Protein AF-A0A024T872-F1 (afdb_monomer_lite)

InterPro domains:
  IPR029063 S-adenosyl-L-methionine-dependent methyltransferase superfamily [G3DSA:3.40.50.150] (202-304)
  IPR029063 S-adenosyl-L-methionine-dependent methyltransferase superfamily [SSF53335] (202-293)

Secondary structure (DSSP, 8-state):
-HHHHHHHHHHHHHHHHHHHHHHHHHHHHHHHHHHHHHHHHHHHHHHHHHHHHHHHHHT-SS--HHHHHHHHHHHHHHHHHHHHHHHHHHHHHHHHHHHHHHHHHHHHHHHHTT-HHHHHHHHHHHHS-HHHHHHHHHHHHHT-GGGGG--SHHHHHHHHHHHHHHHHHHHHHHHHHHTT--HHHHHHHHHTTTTSS-----TTS-------HHHHHHHHHHH-PPTTPEEEEET-TTSHHHHHHHHH-TTSEEEEEES-HHHHHHHHHHHHT--SS-GGGEEEEES-TTT--GGG-PPPS----

Structure (mmCIF, N/CA/C/O backbone):
data_AF-A0A024T872-F1
#
_entry.id   AF-A0A024T872-F1
#
loop_
_atom_site.group_PDB
_atom_site.id
_atom_site.type_symbol
_atom_site.label_atom_id
_atom_site.label_alt_id
_atom_site.label_comp_id
_atom_site.label_asym_id
_atom_site.label_entity_id
_atom_site.label_seq_id
_atom_site.pdbx_PDB_ins_code
_atom_site.Cartn_x
_atom_site.Cartn_y
_atom_site.Cartn_z
_atom_site.occupancy
_atom_site.B_iso_or_equiv
_atom_site.auth_seq_id
_atom_site.auth_comp_id
_atom_site.auth_asym_id
_atom_site.auth_atom_id
_atom_site.pdbx_PDB_model_num
ATOM 1 N N . MET A 1 1 ? -10.387 -10.492 35.727 1.00 50.25 1 MET A N 1
ATOM 2 C CA . MET A 1 1 ? -8.942 -10.508 36.062 1.00 50.25 1 MET A CA 1
ATOM 3 C C . MET A 1 1 ? -8.180 -11.680 35.437 1.00 50.25 1 MET A C 1
ATOM 5 O O . MET A 1 1 ? -7.242 -11.408 34.704 1.00 50.25 1 MET A O 1
ATOM 9 N N . GLN A 1 2 ? -8.579 -12.948 35.622 1.00 53.31 2 GLN A N 1
ATOM 10 C CA . GLN A 1 2 ? -7.824 -14.113 35.099 1.00 53.31 2 GLN A CA 1
ATOM 11 C C . GLN A 1 2 ? -7.580 -14.115 33.572 1.00 53.31 2 GLN A C 1
ATOM 13 O O . GLN A 1 2 ? -6.478 -14.431 33.138 1.00 53.31 2 GLN A O 1
ATOM 18 N N . LYS A 1 3 ? -8.555 -13.691 32.748 1.00 56.91 3 LYS A N 1
ATOM 19 C CA . LYS A 1 3 ? -8.394 -13.622 31.276 1.00 56.91 3 LYS A CA 1
ATOM 20 C C . LYS A 1 3 ? -7.357 -12.583 30.812 1.00 56.91 3 LYS A C 1
ATOM 22 O O . LYS A 1 3 ? -6.658 -12.825 29.837 1.00 56.91 3 LYS A O 1
ATOM 27 N N . ALA A 1 4 ? -7.240 -11.452 31.511 1.00 56.97 4 ALA A N 1
ATOM 28 C CA . ALA A 1 4 ? -6.284 -10.393 31.171 1.00 56.97 4 ALA A CA 1
ATOM 29 C C . ALA A 1 4 ? -4.844 -10.793 31.532 1.00 56.97 4 ALA A C 1
ATOM 31 O O . ALA A 1 4 ? -3.930 -10.573 30.743 1.00 56.97 4 ALA A O 1
ATOM 32 N N . ALA A 1 5 ? -4.661 -11.456 32.679 1.00 64.56 5 ALA A N 1
ATOM 33 C CA . ALA A 1 5 ? -3.370 -12.010 33.081 1.00 64.56 5 ALA A CA 1
ATOM 34 C C . ALA A 1 5 ? -2.892 -13.100 32.104 1.00 64.56 5 ALA A C 1
ATOM 36 O O . ALA A 1 5 ? -1.753 -13.060 31.650 1.00 64.56 5 ALA A O 1
ATOM 37 N N . ALA A 1 6 ? -3.780 -14.019 31.706 1.00 66.81 6 ALA A N 1
ATOM 38 C CA . ALA A 1 6 ? -3.462 -15.052 30.720 1.00 66.81 6 ALA A CA 1
ATOM 39 C C . ALA A 1 6 ? -3.082 -14.466 29.345 1.00 66.81 6 ALA A C 1
ATOM 41 O O . ALA A 1 6 ? -2.136 -14.936 28.715 1.00 66.81 6 ALA A O 1
ATOM 42 N N . LEU A 1 7 ? -3.780 -13.414 28.895 1.00 64.88 7 LEU A N 1
ATOM 43 C CA . LEU A 1 7 ? -3.464 -12.720 27.643 1.00 64.88 7 LEU A CA 1
ATOM 44 C C . LEU A 1 7 ? -2.105 -12.005 27.708 1.00 64.88 7 LEU A C 1
ATOM 46 O O . LEU A 1 7 ? -1.338 -12.089 26.754 1.00 64.88 7 LEU A O 1
ATOM 50 N N . SER A 1 8 ? -1.789 -11.344 28.827 1.00 67.31 8 SER A N 1
ATOM 51 C CA . SER A 1 8 ? -0.486 -10.695 29.033 1.00 67.31 8 SER A CA 1
ATOM 52 C C . SER A 1 8 ? 0.664 -11.708 28.985 1.00 67.31 8 SER A C 1
ATOM 54 O O . SER A 1 8 ? 1.618 -11.516 28.233 1.00 67.31 8 SER A O 1
ATOM 56 N N . ILE A 1 9 ? 0.526 -12.847 29.677 1.00 75.81 9 ILE A N 1
ATOM 57 C CA . ILE A 1 9 ? 1.517 -13.937 29.662 1.00 75.81 9 ILE A CA 1
ATOM 58 C C . ILE A 1 9 ? 1.738 -14.465 28.237 1.00 75.81 9 ILE A C 1
ATOM 60 O O . ILE A 1 9 ? 2.879 -14.630 27.805 1.00 75.81 9 ILE A O 1
ATOM 64 N N . LEU A 1 10 ? 0.658 -14.696 27.479 1.00 74.06 10 LEU A N 1
ATOM 65 C CA . LEU A 1 10 ? 0.753 -15.153 26.091 1.00 74.06 10 LEU A CA 1
ATOM 66 C C . LEU A 1 10 ? 1.455 -14.113 25.200 1.00 74.06 10 LEU A C 1
ATOM 68 O O . LEU A 1 10 ? 2.295 -14.468 24.373 1.00 74.06 10 LEU A O 1
ATOM 72 N N . CYS A 1 11 ? 1.130 -12.829 25.368 1.00 73.12 11 CYS A N 1
ATOM 73 C CA . CYS A 1 11 ? 1.757 -11.736 24.629 1.00 73.12 11 CYS A CA 1
ATOM 74 C C . CYS A 1 11 ? 3.256 -11.627 24.937 1.00 73.12 11 CYS A C 1
ATOM 76 O O . CYS A 1 11 ? 4.044 -11.519 23.995 1.00 73.12 11 CYS A O 1
ATOM 78 N N . HIS A 1 12 ? 3.652 -11.720 26.210 1.00 78.06 12 HIS A N 1
ATOM 79 C CA . HIS A 1 12 ? 5.057 -11.762 26.628 1.00 78.06 12 HIS A CA 1
ATOM 80 C C . HIS A 1 12 ? 5.796 -12.935 25.977 1.00 78.06 12 HIS A C 1
ATOM 82 O O . HIS A 1 12 ? 6.756 -12.712 25.242 1.00 78.06 12 HIS A O 1
ATOM 88 N N . ALA A 1 13 ? 5.269 -14.158 26.093 1.00 79.56 13 ALA A N 1
ATOM 89 C CA . ALA A 1 13 ? 5.874 -15.347 25.486 1.00 79.56 13 ALA A CA 1
ATOM 90 C C . ALA A 1 13 ? 6.018 -15.239 23.952 1.00 79.56 13 ALA A C 1
ATOM 92 O O . ALA A 1 13 ? 7.030 -15.645 23.370 1.00 79.56 13 ALA A O 1
ATOM 93 N N . LEU A 1 14 ? 5.021 -14.667 23.266 1.00 80.44 14 LEU A N 1
ATOM 94 C CA . LEU A 1 14 ? 5.076 -14.429 21.820 1.00 80.44 14 LEU A CA 1
ATOM 95 C C . LEU A 1 14 ? 6.116 -13.369 21.441 1.00 80.44 14 LEU A C 1
ATOM 97 O O . LEU A 1 14 ? 6.790 -13.517 20.414 1.00 80.44 14 LEU A O 1
ATOM 101 N N . LEU A 1 15 ? 6.236 -12.293 22.222 1.00 81.69 15 LEU A N 1
ATOM 102 C CA . LEU A 1 15 ? 7.260 -11.277 21.999 1.00 81.69 15 LEU A CA 1
ATOM 103 C C . LEU A 1 15 ? 8.658 -11.836 22.235 1.00 81.69 15 LEU A C 1
ATOM 105 O O . LEU A 1 15 ? 9.529 -11.582 21.404 1.00 81.69 15 LEU A O 1
ATOM 109 N N . ASP A 1 16 ? 8.852 -12.637 23.278 1.00 83.25 16 ASP A N 1
ATOM 110 C CA . ASP A 1 16 ? 10.133 -13.274 23.587 1.00 83.25 16 ASP A CA 1
ATOM 111 C C . ASP A 1 16 ? 10.568 -14.202 22.457 1.00 83.25 16 ASP A C 1
ATOM 113 O O . ASP A 1 16 ? 11.678 -14.077 21.934 1.00 83.25 16 ASP A O 1
ATOM 117 N N . LYS A 1 17 ? 9.653 -15.041 21.958 1.00 86.31 17 LYS A N 1
ATOM 118 C CA . LYS A 1 17 ? 9.921 -15.900 20.796 1.00 86.31 17 LYS A CA 1
ATOM 119 C C . LYS A 1 17 ? 10.290 -15.088 19.549 1.00 86.31 17 LYS A C 1
ATOM 121 O O . LYS A 1 17 ? 11.197 -15.460 18.804 1.00 86.31 17 LYS A O 1
ATOM 126 N N . LYS A 1 18 ? 9.615 -13.958 19.303 1.00 85.88 18 L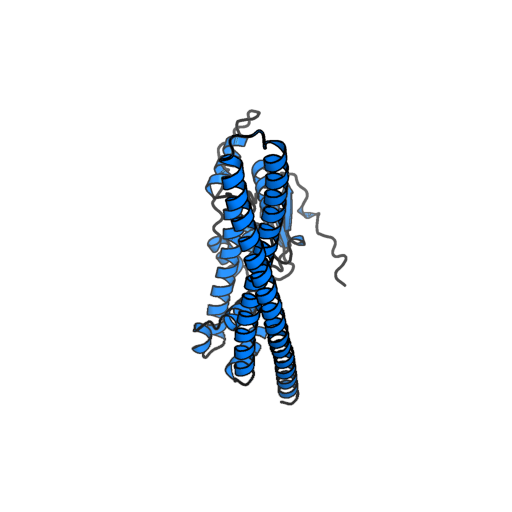YS A N 1
ATOM 127 C CA . LYS A 1 18 ? 9.931 -13.063 18.173 1.00 85.88 18 LYS A CA 1
ATOM 128 C C . LYS A 1 18 ? 11.251 -12.311 18.366 1.00 85.88 18 LYS A C 1
ATOM 130 O O . LYS A 1 18 ? 11.944 -12.056 17.379 1.00 85.88 18 LYS A O 1
ATOM 135 N N . MET A 1 19 ? 11.594 -11.936 19.596 1.00 85.19 19 MET A N 1
ATOM 136 C CA . MET A 1 19 ? 12.871 -11.312 19.943 1.00 85.19 19 MET A CA 1
ATOM 137 C C . MET A 1 19 ? 14.024 -12.286 19.728 1.00 85.19 19 MET A C 1
ATOM 139 O O . MET A 1 19 ? 15.021 -11.907 19.112 1.00 85.19 19 MET A O 1
ATOM 143 N N . GLU A 1 20 ? 13.852 -13.536 20.155 1.00 89.62 20 GLU A N 1
ATOM 144 C CA . GLU A 1 20 ? 14.827 -14.603 19.955 1.00 89.62 20 GLU A CA 1
ATOM 145 C C . GLU A 1 20 ? 15.022 -14.907 18.468 1.00 89.62 20 GLU A C 1
ATOM 147 O O . GLU A 1 20 ? 16.154 -14.926 17.988 1.00 89.62 20 GLU A O 1
ATOM 152 N N . PHE A 1 21 ? 13.931 -14.986 17.697 1.00 91.31 21 PHE A N 1
ATOM 153 C CA . PHE A 1 21 ? 13.999 -15.064 16.236 1.00 91.31 21 PHE A CA 1
ATOM 154 C C . PHE A 1 21 ? 14.847 -13.926 15.647 1.00 91.31 21 PHE A C 1
ATOM 156 O O . PHE A 1 21 ? 15.764 -14.170 14.865 1.00 91.31 21 PHE A O 1
ATOM 163 N N . CYS A 1 22 ? 14.583 -12.671 16.037 1.00 89.12 22 CYS A N 1
ATOM 164 C CA . CYS A 1 22 ? 15.359 -11.540 15.525 1.00 89.12 22 CYS A CA 1
ATOM 165 C C . CYS A 1 22 ? 16.833 -11.648 15.930 1.00 89.12 22 CYS A C 1
ATOM 167 O O . CYS A 1 22 ? 17.697 -11.337 15.117 1.00 89.12 22 CYS A O 1
ATOM 169 N N . ARG A 1 23 ? 17.137 -12.099 17.153 1.00 89.81 23 ARG A N 1
ATOM 170 C CA . ARG A 1 23 ? 18.510 -12.287 17.641 1.00 89.81 23 ARG A CA 1
ATOM 171 C C . ARG A 1 23 ? 19.264 -13.315 16.796 1.00 89.81 23 ARG A C 1
ATOM 173 O O . ARG A 1 23 ? 20.316 -12.975 16.261 1.00 89.81 23 ARG A O 1
ATOM 180 N N . VAL A 1 24 ? 18.709 -14.517 16.639 1.00 91.75 24 VAL A N 1
ATOM 181 C CA . VAL A 1 24 ? 19.327 -15.618 15.882 1.00 91.75 24 VAL A CA 1
ATOM 182 C C . VAL A 1 24 ? 19.530 -15.225 14.419 1.00 91.75 24 VAL A C 1
ATOM 184 O O . VAL A 1 24 ? 20.643 -15.319 13.904 1.00 91.75 24 VAL A O 1
ATOM 187 N N . HIS A 1 25 ? 18.493 -14.693 13.766 1.00 91.44 25 HIS A N 1
ATOM 188 C CA . HIS A 1 25 ? 18.588 -14.304 12.359 1.00 91.44 25 HIS A CA 1
ATOM 189 C C . HIS A 1 25 ? 19.501 -13.098 12.124 1.00 91.44 25 HIS A C 1
ATOM 191 O O . HIS A 1 25 ? 20.111 -13.016 11.064 1.00 91.44 25 HIS A O 1
ATOM 197 N N . THR A 1 26 ? 19.646 -12.185 13.092 1.00 91.12 26 THR A N 1
ATOM 198 C CA . THR A 1 26 ? 20.618 -11.081 12.983 1.00 91.12 26 THR A CA 1
ATOM 199 C C . THR A 1 26 ? 22.044 -11.623 12.965 1.00 91.12 26 THR A C 1
ATOM 201 O O . THR A 1 26 ? 22.837 -11.203 12.131 1.00 91.12 26 THR A O 1
ATOM 204 N N . VAL A 1 27 ? 22.368 -12.577 13.848 1.00 92.31 27 VAL A N 1
ATOM 205 C CA . VAL A 1 27 ? 23.700 -13.209 13.882 1.00 92.31 27 VAL A CA 1
ATOM 206 C C . VAL A 1 27 ? 23.972 -13.962 12.583 1.00 92.31 27 VAL A C 1
ATOM 208 O O . VAL A 1 27 ? 25.050 -13.828 12.013 1.00 92.31 27 VAL A O 1
ATOM 211 N N . PHE A 1 28 ? 22.993 -14.724 12.094 1.00 91.50 28 PHE A N 1
ATOM 212 C CA . PHE A 1 28 ? 23.123 -15.454 10.837 1.00 91.50 28 PHE A CA 1
ATOM 213 C C . PHE A 1 28 ? 23.328 -14.514 9.640 1.00 91.50 28 PHE A C 1
ATOM 215 O O . PHE A 1 28 ? 24.295 -14.673 8.901 1.00 91.50 28 PHE A O 1
ATOM 222 N N . ALA A 1 29 ? 22.485 -13.485 9.498 1.00 89.94 29 ALA A N 1
ATOM 223 C CA . ALA A 1 29 ? 22.608 -12.498 8.427 1.00 89.94 29 ALA A CA 1
ATOM 224 C C . ALA A 1 29 ? 23.937 -11.726 8.493 1.00 89.94 29 ALA A C 1
ATOM 226 O O . ALA A 1 29 ? 24.526 -11.447 7.456 1.00 89.94 29 ALA A O 1
ATOM 227 N N . ALA A 1 30 ? 24.442 -11.421 9.695 1.00 91.88 30 ALA A N 1
ATOM 228 C CA . ALA A 1 30 ? 25.748 -10.787 9.868 1.00 91.88 30 ALA A CA 1
ATOM 229 C C . ALA A 1 30 ? 26.908 -11.691 9.430 1.00 91.88 30 ALA A C 1
ATOM 231 O O . ALA A 1 30 ? 27.828 -11.213 8.776 1.00 91.88 30 ALA A O 1
ATOM 232 N N . LYS A 1 31 ? 26.850 -12.996 9.733 1.00 93.50 31 LYS A N 1
ATOM 233 C CA . LYS A 1 31 ? 27.846 -13.964 9.246 1.00 93.50 31 LYS A CA 1
ATOM 234 C C . LYS A 1 31 ? 27.834 -14.076 7.722 1.00 93.50 31 LYS A C 1
ATOM 236 O O . LYS A 1 31 ? 28.896 -14.053 7.115 1.00 93.50 31 LYS A O 1
ATOM 241 N N . GLN A 1 32 ? 26.648 -14.163 7.115 1.00 91.56 32 GLN A N 1
ATOM 242 C CA . GLN A 1 32 ? 26.513 -14.198 5.655 1.00 91.56 32 GLN A CA 1
ATOM 243 C C . GLN A 1 32 ? 27.041 -12.921 5.005 1.00 91.56 32 GLN A C 1
ATOM 245 O O . GLN A 1 32 ? 27.746 -12.998 4.009 1.00 91.56 32 GLN A O 1
ATOM 250 N N . LEU A 1 33 ? 26.751 -11.761 5.599 1.00 92.62 33 LEU A N 1
ATOM 251 C CA . LEU A 1 33 ? 27.257 -10.480 5.120 1.00 92.62 33 LEU A CA 1
ATOM 252 C C . LEU A 1 33 ? 28.788 -10.414 5.165 1.00 92.62 33 LEU A C 1
ATOM 254 O O . LEU A 1 33 ? 29.390 -10.003 4.184 1.00 92.62 33 LEU A O 1
ATOM 258 N N . LEU A 1 34 ? 29.407 -10.823 6.278 1.00 93.19 34 LEU A N 1
ATOM 259 C CA . LEU A 1 34 ? 30.868 -10.858 6.417 1.00 93.19 34 LEU A CA 1
ATOM 260 C C . LEU A 1 34 ? 31.514 -11.789 5.388 1.00 93.19 34 LEU A C 1
ATOM 262 O O . LEU A 1 34 ? 32.506 -11.421 4.772 1.00 93.19 34 LEU A O 1
ATOM 266 N N . HIS A 1 35 ? 30.936 -12.974 5.187 1.00 93.25 35 HIS A N 1
ATOM 267 C CA . HIS A 1 35 ? 31.438 -13.921 4.199 1.00 93.25 35 HIS A CA 1
ATOM 268 C C . HIS A 1 35 ? 31.301 -13.388 2.769 1.00 93.25 35 HIS A C 1
ATOM 270 O O . HIS A 1 35 ? 32.262 -13.429 2.013 1.00 93.25 35 HIS A O 1
ATOM 276 N N . ALA A 1 36 ? 30.136 -12.839 2.416 1.00 90.44 36 ALA A N 1
ATOM 277 C CA . ALA A 1 36 ? 29.915 -12.246 1.102 1.00 90.44 36 ALA A CA 1
ATOM 278 C C . ALA A 1 36 ? 30.836 -11.041 0.857 1.00 90.44 36 ALA A C 1
ATOM 280 O O . ALA A 1 36 ? 31.341 -10.893 -0.245 1.00 90.44 36 ALA A O 1
ATOM 281 N N . GLN A 1 37 ? 31.090 -10.215 1.879 1.00 93.81 37 GLN A N 1
ATOM 282 C CA . GLN A 1 37 ? 32.026 -9.096 1.775 1.00 93.81 37 GLN A CA 1
ATOM 283 C C . GLN A 1 37 ? 33.454 -9.585 1.507 1.00 93.81 37 GLN A C 1
ATOM 285 O O . GLN A 1 37 ? 34.087 -9.067 0.602 1.00 93.81 37 GLN A O 1
ATOM 290 N N . ALA A 1 38 ? 33.921 -10.622 2.209 1.00 94.44 38 ALA A 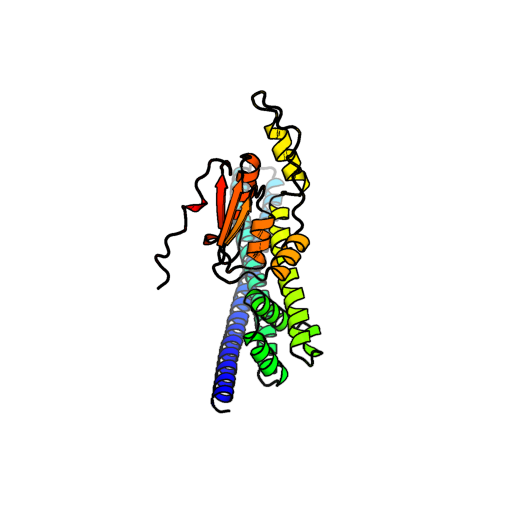N 1
ATOM 291 C CA . ALA A 1 38 ? 35.246 -11.191 1.963 1.00 94.44 38 ALA A CA 1
ATOM 292 C C . ALA A 1 38 ? 35.404 -11.715 0.522 1.00 94.44 38 ALA A C 1
ATOM 294 O O . ALA A 1 38 ? 36.440 -11.501 -0.093 1.00 94.44 38 ALA A O 1
ATOM 295 N N . LEU A 1 39 ? 34.363 -12.349 -0.032 1.00 94.38 39 LEU A N 1
ATOM 296 C CA . LEU A 1 39 ? 34.366 -12.798 -1.430 1.00 94.38 39 LEU A CA 1
ATOM 297 C C . LEU A 1 39 ? 34.368 -11.628 -2.424 1.00 94.38 39 LEU A C 1
ATOM 299 O O . LEU A 1 39 ? 34.992 -11.730 -3.474 1.00 94.38 39 LEU A O 1
ATOM 303 N N . VAL A 1 40 ? 33.664 -10.531 -2.114 1.00 94.06 40 VAL A N 1
ATOM 304 C CA . VAL A 1 40 ? 33.715 -9.300 -2.923 1.00 94.06 40 VAL A CA 1
ATOM 305 C C . VAL A 1 40 ? 35.124 -8.722 -2.914 1.00 94.06 40 VAL A C 1
ATOM 307 O O . VAL A 1 40 ? 35.620 -8.371 -3.978 1.00 94.06 40 VAL A O 1
ATOM 310 N N . ASP A 1 41 ? 35.761 -8.651 -1.746 1.00 94.12 41 ASP A N 1
ATOM 311 C CA . ASP A 1 41 ? 37.106 -8.094 -1.600 1.00 94.12 41 ASP A CA 1
ATOM 312 C C . ASP A 1 41 ? 38.132 -8.948 -2.387 1.00 94.12 41 ASP A C 1
ATOM 314 O O . ASP A 1 41 ? 38.901 -8.405 -3.174 1.00 94.12 41 ASP A O 1
ATOM 318 N N . GLU A 1 42 ? 38.066 -10.285 -2.296 1.00 94.62 42 GLU A N 1
ATOM 319 C CA . GLU A 1 42 ? 38.913 -11.214 -3.075 1.00 94.62 42 GLU A CA 1
ATOM 320 C C . GLU A 1 42 ? 38.662 -11.127 -4.594 1.00 94.62 42 GLU A C 1
ATOM 322 O O . GLU A 1 42 ? 39.586 -11.185 -5.405 1.00 94.62 42 GLU A O 1
ATOM 327 N N . CYS A 1 43 ? 37.400 -10.997 -5.006 1.00 92.62 43 CYS A N 1
ATOM 328 C CA . CYS A 1 43 ? 37.018 -10.804 -6.406 1.00 92.62 43 CYS A CA 1
ATOM 329 C C . CYS A 1 43 ? 37.543 -9.465 -6.950 1.00 92.62 43 CYS A C 1
ATOM 331 O O . CYS A 1 43 ? 38.072 -9.404 -8.057 1.00 92.62 43 CYS A O 1
ATOM 333 N N . GLN A 1 44 ? 37.467 -8.407 -6.142 1.00 93.81 44 GLN A N 1
ATOM 334 C CA . GLN A 1 44 ? 37.992 -7.094 -6.489 1.00 93.81 44 GLN A CA 1
ATOM 335 C C . GLN A 1 44 ? 39.518 -7.109 -6.634 1.00 93.81 44 GLN A C 1
ATOM 337 O O . GLN A 1 44 ? 40.032 -6.524 -7.581 1.00 93.81 44 GLN A O 1
ATOM 342 N N . GLU A 1 45 ? 40.238 -7.791 -5.739 1.00 94.50 45 GLU A N 1
ATOM 343 C CA . GLU A 1 45 ? 41.690 -7.973 -5.864 1.00 94.50 45 GLU A CA 1
ATOM 344 C C . GLU A 1 45 ? 42.051 -8.696 -7.169 1.00 94.50 45 GLU A C 1
ATOM 346 O O . GLU A 1 45 ? 42.927 -8.235 -7.896 1.00 94.50 45 GLU A O 1
ATOM 351 N N . ARG A 1 46 ? 41.334 -9.774 -7.523 1.00 93.75 46 ARG A N 1
ATOM 352 C CA . ARG A 1 46 ? 41.553 -10.492 -8.793 1.00 93.75 46 ARG A CA 1
ATOM 353 C C . ARG A 1 46 ? 41.305 -9.616 -10.021 1.00 93.75 46 ARG A C 1
ATOM 355 O O . ARG A 1 46 ? 42.100 -9.665 -10.952 1.00 93.75 46 ARG A O 1
ATOM 362 N N . LEU A 1 47 ? 40.259 -8.788 -10.010 1.00 92.81 47 LEU A N 1
ATOM 363 C CA . LEU A 1 47 ? 39.995 -7.832 -11.092 1.00 92.81 47 LEU A CA 1
ATOM 364 C C . LEU A 1 47 ? 41.119 -6.803 -11.252 1.00 92.81 47 LEU A C 1
ATOM 366 O O . LEU A 1 47 ? 41.489 -6.500 -12.381 1.00 92.81 47 LEU A O 1
ATOM 370 N N . VAL A 1 48 ? 41.681 -6.299 -10.148 1.00 94.25 48 VAL A N 1
ATOM 371 C CA . VAL A 1 48 ? 42.830 -5.376 -10.189 1.00 94.25 48 VAL A CA 1
ATOM 372 C C . VAL A 1 48 ? 44.051 -6.055 -10.810 1.00 94.25 48 VAL A C 1
ATOM 374 O O . VAL A 1 48 ? 44.683 -5.471 -11.681 1.00 94.25 48 VAL A O 1
ATOM 377 N N . VAL A 1 49 ? 44.348 -7.303 -10.427 1.00 94.06 49 VAL A N 1
ATOM 378 C CA . VAL A 1 49 ? 45.463 -8.056 -11.026 1.00 94.06 49 VAL A CA 1
ATOM 379 C C . VAL A 1 49 ? 45.241 -8.295 -12.523 1.00 94.06 49 VAL A C 1
ATOM 381 O O . VAL A 1 49 ? 46.175 -8.145 -13.304 1.00 94.06 49 VAL A O 1
ATOM 384 N N . LEU A 1 50 ? 44.022 -8.650 -12.942 1.00 90.25 50 LEU A N 1
ATOM 385 C CA . LEU A 1 50 ? 43.703 -8.834 -14.363 1.00 90.25 50 LEU A CA 1
ATOM 386 C C . LEU A 1 50 ? 43.869 -7.535 -15.164 1.00 90.25 50 LEU A C 1
ATOM 388 O O . LEU A 1 50 ? 44.368 -7.584 -16.284 1.00 90.25 50 LEU A O 1
ATOM 392 N N . ASP A 1 51 ? 43.495 -6.389 -14.592 1.00 90.69 51 ASP A N 1
ATOM 393 C CA . ASP A 1 51 ? 43.670 -5.072 -15.219 1.00 90.69 51 ASP A CA 1
ATOM 394 C C . ASP A 1 51 ? 45.158 -4.710 -15.386 1.00 90.69 51 ASP A C 1
ATOM 396 O O . ASP A 1 51 ? 45.578 -4.289 -16.464 1.00 90.69 51 ASP A O 1
ATOM 400 N N . GLU A 1 52 ? 45.978 -4.964 -14.358 1.00 92.19 52 GLU A N 1
ATOM 401 C CA . GLU A 1 52 ? 47.437 -4.784 -14.419 1.00 92.19 52 GLU A CA 1
ATOM 402 C C . GLU A 1 52 ? 48.073 -5.678 -15.496 1.00 92.19 52 GLU A C 1
ATOM 404 O O . GLU A 1 52 ? 48.818 -5.192 -16.346 1.00 92.19 52 GLU A O 1
ATOM 409 N N . LEU A 1 53 ? 47.724 -6.969 -15.525 1.00 89.69 53 LEU A N 1
ATOM 410 C CA . LEU A 1 53 ? 48.227 -7.908 -16.534 1.00 89.69 53 LEU A CA 1
ATOM 411 C C . LEU A 1 53 ? 47.775 -7.534 -17.951 1.00 89.69 53 LEU A C 1
ATOM 413 O O . LEU A 1 53 ? 48.534 -7.710 -18.905 1.00 89.69 53 LEU A O 1
ATOM 417 N N . LEU A 1 54 ? 46.546 -7.032 -18.112 1.00 87.75 54 LEU A N 1
ATOM 418 C CA . LEU A 1 54 ? 46.040 -6.579 -19.410 1.00 87.75 54 LEU A CA 1
ATOM 419 C C . LEU A 1 54 ? 46.846 -5.376 -19.887 1.00 87.75 54 LEU A C 1
ATOM 421 O O . LEU A 1 54 ? 47.248 -5.350 -21.048 1.00 87.75 54 LEU A O 1
ATOM 425 N N . SER A 1 55 ? 47.126 -4.422 -18.995 1.00 88.88 55 SER A N 1
ATOM 426 C CA . SER A 1 55 ? 47.990 -3.277 -19.291 1.00 88.88 55 SER A CA 1
ATOM 427 C C . SER A 1 55 ? 49.375 -3.726 -19.765 1.00 88.88 55 SER A C 1
ATOM 429 O O . SER A 1 55 ? 49.832 -3.268 -20.810 1.00 88.88 55 SER A O 1
ATOM 431 N N . ASP A 1 56 ? 50.004 -4.670 -19.059 1.00 89.00 56 ASP A N 1
ATOM 432 C CA . ASP A 1 56 ? 51.322 -5.204 -19.425 1.00 89.00 56 ASP A CA 1
ATOM 433 C C . ASP A 1 56 ? 51.317 -5.902 -20.800 1.00 89.00 56 ASP A C 1
ATOM 435 O O . ASP A 1 56 ? 52.283 -5.799 -21.561 1.00 89.00 56 ASP A O 1
ATOM 439 N N . LEU A 1 57 ? 50.234 -6.612 -21.150 1.00 85.88 57 LEU A N 1
ATOM 440 C CA . LEU A 1 57 ? 50.090 -7.229 -22.474 1.00 85.88 57 LEU A CA 1
ATOM 441 C C . LEU A 1 57 ? 49.869 -6.196 -23.583 1.00 85.88 57 LEU A C 1
ATOM 443 O O . LEU A 1 57 ? 50.393 -6.376 -24.681 1.00 85.88 57 LEU A O 1
ATOM 447 N N . TYR A 1 58 ? 49.116 -5.126 -23.322 1.00 83.69 58 TYR A N 1
ATOM 448 C CA . TYR A 1 58 ? 48.917 -4.052 -24.299 1.00 83.69 58 TYR A CA 1
ATOM 449 C C . TYR A 1 58 ? 50.208 -3.286 -24.610 1.00 83.69 58 TYR A C 1
ATOM 451 O O . TYR A 1 58 ? 50.370 -2.815 -25.736 1.00 83.69 58 TYR A O 1
ATOM 459 N N . ASP A 1 59 ? 51.132 -3.211 -23.653 1.00 83.69 59 ASP A N 1
ATOM 460 C CA . ASP A 1 59 ? 52.451 -2.595 -23.829 1.00 83.69 59 ASP A CA 1
ATOM 461 C C . ASP A 1 59 ? 53.464 -3.519 -24.547 1.00 83.69 59 ASP A C 1
ATOM 463 O O . ASP A 1 59 ? 54.606 -3.124 -24.802 1.00 83.69 59 ASP A O 1
ATOM 467 N N . ASN A 1 60 ? 53.072 -4.747 -24.907 1.00 80.12 60 ASN A N 1
ATOM 468 C CA . ASN A 1 60 ? 53.945 -5.715 -25.569 1.00 80.12 60 ASN A CA 1
ATOM 469 C C . ASN A 1 60 ? 54.059 -5.460 -27.087 1.00 80.12 60 ASN A C 1
ATOM 471 O O . ASN A 1 60 ? 53.069 -5.306 -27.795 1.00 80.12 60 ASN A O 1
ATOM 475 N N . GLU A 1 61 ? 55.287 -5.480 -27.615 1.00 71.56 61 GLU A N 1
ATOM 476 C CA . GLU A 1 61 ? 55.576 -5.260 -29.044 1.00 71.56 61 GLU A CA 1
ATOM 477 C C . GLU A 1 61 ? 55.327 -6.500 -29.938 1.00 71.56 61 GLU A C 1
ATOM 479 O O . GLU A 1 61 ? 55.460 -6.418 -31.162 1.00 71.56 61 GLU A O 1
ATOM 484 N N . HIS A 1 62 ? 54.988 -7.656 -29.353 1.00 79.38 62 HIS A N 1
ATOM 485 C CA . HIS A 1 62 ? 54.692 -8.903 -30.073 1.00 79.38 62 HIS A CA 1
ATOM 486 C C . HIS A 1 62 ? 53.181 -9.100 -30.288 1.00 79.38 62 HIS A C 1
ATOM 488 O O . HIS A 1 62 ? 52.358 -8.534 -29.577 1.00 79.38 62 HIS A O 1
ATOM 494 N N . ASP A 1 63 ? 52.796 -9.939 -31.258 1.00 80.75 63 ASP A N 1
ATOM 495 C CA . ASP A 1 63 ? 51.385 -10.298 -31.473 1.00 80.75 63 ASP A CA 1
ATOM 496 C C . ASP A 1 63 ? 50.867 -11.200 -30.340 1.00 80.75 63 ASP A C 1
ATOM 498 O O . ASP A 1 63 ? 51.042 -12.418 -30.366 1.00 80.75 63 ASP A O 1
ATOM 502 N N . VAL A 1 64 ? 50.235 -10.571 -29.346 1.00 83.00 64 VAL A N 1
ATOM 503 C CA . VAL A 1 64 ? 49.608 -11.199 -28.168 1.00 83.00 64 VAL A CA 1
ATOM 504 C C . VAL A 1 64 ? 48.073 -11.113 -28.210 1.00 83.00 64 VAL A C 1
ATOM 506 O O . VAL A 1 64 ? 47.387 -11.236 -27.196 1.00 83.00 64 VAL A O 1
ATOM 509 N N . SER A 1 65 ? 47.491 -10.911 -29.397 1.00 82.25 65 SER A N 1
ATOM 510 C CA . SER A 1 65 ? 46.048 -10.671 -29.573 1.00 82.25 65 SER A CA 1
ATOM 511 C C . SER A 1 65 ? 45.149 -11.792 -29.024 1.00 82.25 65 SER A C 1
ATOM 513 O O . SER A 1 65 ? 44.080 -11.519 -28.476 1.00 82.25 65 SER A O 1
ATOM 515 N N . GLY A 1 66 ? 45.588 -13.051 -29.119 1.00 84.25 66 GLY A N 1
ATOM 516 C CA . GLY A 1 66 ? 44.869 -14.200 -28.556 1.00 84.25 66 GLY A CA 1
ATOM 517 C C . GLY A 1 66 ? 44.904 -14.267 -27.024 1.00 84.25 66 GLY A C 1
ATOM 518 O O . GLY A 1 66 ? 43.918 -14.670 -26.410 1.00 84.25 66 GLY A O 1
ATOM 519 N N . GLU A 1 67 ? 46.010 -13.845 -26.409 1.00 86.38 67 GLU A N 1
ATOM 520 C CA . GLU A 1 67 ? 46.192 -13.815 -24.950 1.00 86.38 67 GLU A CA 1
ATOM 521 C C . GLU A 1 67 ? 45.368 -12.681 -24.331 1.00 86.38 67 GLU A C 1
ATOM 523 O O . GLU A 1 67 ? 44.667 -12.897 -23.344 1.00 86.38 67 GLU A O 1
ATOM 528 N N . ILE A 1 68 ? 45.352 -11.515 -24.988 1.00 84.62 68 ILE A N 1
ATOM 529 C CA . ILE A 1 68 ? 44.466 -10.395 -24.642 1.00 84.62 68 ILE A CA 1
ATOM 530 C C . ILE A 1 68 ? 42.998 -10.837 -24.698 1.00 84.62 68 ILE A C 1
ATOM 532 O O . ILE A 1 68 ? 42.249 -10.589 -23.758 1.00 84.62 68 ILE A O 1
ATOM 536 N N . GLY A 1 69 ? 42.580 -11.522 -25.769 1.00 87.12 69 GLY A N 1
ATOM 537 C CA . GLY A 1 69 ? 41.202 -12.002 -25.912 1.00 87.12 69 GLY A CA 1
ATOM 538 C C . GLY A 1 69 ? 40.777 -12.955 -24.790 1.00 87.12 69 GLY A C 1
ATOM 539 O O . GLY A 1 69 ? 39.726 -12.758 -24.186 1.00 87.12 69 GLY A O 1
ATOM 540 N N . ALA A 1 70 ? 41.616 -13.941 -24.463 1.00 89.69 70 ALA A N 1
ATOM 541 C CA . ALA A 1 70 ? 41.336 -14.884 -23.379 1.00 89.69 70 ALA A CA 1
ATOM 542 C C . ALA A 1 70 ? 41.246 -14.195 -22.005 1.00 89.69 70 ALA A C 1
ATOM 544 O O . ALA A 1 70 ? 40.390 -14.545 -21.194 1.00 89.69 70 ALA A O 1
ATOM 545 N N . MET A 1 71 ? 42.100 -13.201 -21.752 1.00 89.12 71 MET A N 1
ATOM 546 C CA . MET A 1 71 ? 42.129 -12.491 -20.474 1.00 89.12 71 MET A CA 1
ATOM 547 C C . MET A 1 71 ? 40.978 -11.483 -20.328 1.00 89.12 71 MET A C 1
ATOM 549 O O . MET A 1 71 ? 40.465 -11.302 -19.227 1.00 89.12 71 MET A O 1
ATOM 553 N N . LEU A 1 72 ? 40.506 -10.891 -21.432 1.00 89.62 72 LEU A N 1
ATOM 554 C CA . LEU A 1 72 ? 39.273 -10.096 -21.453 1.00 89.62 72 LEU A CA 1
ATOM 555 C C . LEU A 1 72 ? 38.032 -10.952 -21.157 1.00 89.62 72 LEU A C 1
ATOM 557 O O . LEU A 1 72 ? 37.147 -10.508 -20.426 1.00 89.62 72 LEU A O 1
ATOM 561 N N . ASP A 1 73 ? 37.970 -12.180 -21.679 1.00 91.94 73 ASP A N 1
ATOM 562 C CA . ASP A 1 73 ? 36.886 -13.118 -21.360 1.00 91.94 73 ASP A CA 1
ATOM 563 C C . ASP A 1 73 ? 36.901 -13.505 -19.867 1.00 91.94 73 ASP A C 1
ATOM 565 O O . ASP A 1 73 ? 35.850 -13.552 -19.218 1.00 91.94 73 ASP A O 1
ATOM 569 N N . GLU A 1 74 ? 38.090 -13.737 -19.296 1.00 92.56 74 GLU A N 1
ATOM 570 C CA . GLU A 1 74 ? 38.266 -14.000 -17.862 1.00 92.56 74 GLU A CA 1
ATOM 571 C C . GLU A 1 74 ? 37.855 -12.793 -17.004 1.00 92.56 74 GLU A C 1
ATOM 573 O O . GLU A 1 74 ? 37.091 -12.950 -16.047 1.00 92.56 74 GLU A O 1
ATOM 578 N N . GLN A 1 75 ? 38.269 -11.581 -17.387 1.00 92.44 75 GLN A N 1
ATOM 579 C CA . GLN A 1 75 ? 37.870 -10.336 -16.726 1.00 92.44 75 GLN A CA 1
ATOM 580 C C . GLN A 1 75 ? 36.348 -10.148 -16.759 1.00 92.44 75 GLN A C 1
ATOM 582 O O . GLN A 1 75 ? 35.745 -9.884 -15.721 1.00 92.44 75 GLN A O 1
ATOM 587 N N . ALA A 1 76 ? 35.700 -10.360 -17.908 1.00 92.31 76 ALA A N 1
ATOM 588 C CA . ALA A 1 76 ? 34.248 -10.237 -18.037 1.00 92.31 76 ALA A CA 1
ATOM 589 C C . ALA A 1 76 ? 33.492 -11.240 -17.143 1.00 92.31 76 ALA A C 1
ATOM 591 O O . ALA A 1 76 ? 32.477 -10.902 -16.520 1.00 92.31 76 ALA A O 1
ATOM 592 N N . GLN A 1 77 ? 33.990 -12.476 -17.043 1.00 93.31 77 GLN A N 1
ATOM 593 C CA . GLN A 1 77 ? 33.421 -13.494 -16.160 1.00 93.31 77 GLN A CA 1
ATOM 594 C C . GLN A 1 77 ? 33.587 -13.122 -14.676 1.00 93.31 77 GLN A C 1
ATOM 596 O O . GLN A 1 77 ? 32.675 -13.334 -13.861 1.00 93.31 77 GLN A O 1
ATOM 601 N N . GLU A 1 78 ? 34.732 -12.550 -14.316 1.00 91.75 78 GLU A N 1
ATOM 602 C CA . GLU A 1 78 ? 35.020 -12.101 -12.958 1.00 91.75 78 GLU A CA 1
ATOM 603 C C . GLU A 1 78 ? 34.187 -10.855 -12.587 1.00 91.75 78 GLU A C 1
ATOM 605 O O . GLU A 1 78 ? 33.603 -10.807 -11.504 1.00 91.75 78 GLU A O 1
ATOM 610 N N . GLU A 1 79 ? 33.988 -9.906 -13.508 1.00 93.06 79 GLU A N 1
ATOM 611 C CA . GLU A 1 79 ? 33.106 -8.741 -13.329 1.00 93.06 79 GLU A CA 1
ATOM 612 C C . GLU A 1 79 ? 31.641 -9.145 -13.110 1.00 93.06 79 GLU A C 1
ATOM 614 O O . GLU A 1 79 ? 30.961 -8.615 -12.222 1.00 93.06 79 GLU A O 1
ATOM 619 N N . ALA A 1 80 ? 31.136 -10.120 -13.872 1.00 93.50 80 ALA A N 1
ATOM 620 C CA . ALA A 1 80 ? 29.790 -10.658 -13.671 1.00 93.50 80 ALA A CA 1
ATOM 621 C C . ALA A 1 80 ? 29.634 -11.294 -12.273 1.00 93.50 80 ALA A C 1
ATOM 623 O O . ALA A 1 80 ? 28.595 -11.157 -11.606 1.00 93.50 80 ALA A O 1
ATOM 624 N N . THR A 1 81 ? 30.692 -11.956 -11.799 1.00 92.25 81 THR A N 1
ATOM 625 C CA . THR A 1 81 ? 30.759 -12.533 -10.451 1.00 92.25 81 THR A CA 1
ATOM 626 C C . THR A 1 81 ? 30.763 -11.431 -9.386 1.00 92.25 81 THR A C 1
ATOM 628 O O . THR A 1 81 ? 29.951 -11.481 -8.453 1.00 92.25 81 THR A O 1
ATOM 631 N N . TYR A 1 82 ? 31.571 -10.383 -9.566 1.00 92.62 82 TYR A N 1
ATOM 632 C CA . TYR A 1 82 ? 31.629 -9.206 -8.693 1.00 92.62 82 TYR A CA 1
ATOM 633 C C . TYR A 1 82 ? 30.261 -8.528 -8.531 1.00 92.62 82 TYR A C 1
ATOM 635 O O . TYR A 1 82 ? 29.820 -8.241 -7.410 1.00 92.62 82 TYR A O 1
ATOM 643 N N . GLN A 1 83 ? 29.544 -8.310 -9.638 1.00 92.69 83 GLN A N 1
ATOM 644 C CA . GLN A 1 83 ? 28.208 -7.705 -9.625 1.00 92.69 83 GLN A CA 1
ATOM 645 C C . GLN A 1 83 ? 27.209 -8.553 -8.827 1.00 92.69 83 GLN A C 1
ATOM 647 O O . GLN A 1 83 ? 26.456 -8.030 -7.996 1.00 92.69 83 GLN A O 1
ATOM 652 N N . THR A 1 84 ? 27.238 -9.873 -9.025 1.00 93.50 84 THR A N 1
ATOM 653 C CA . THR A 1 84 ? 26.364 -10.817 -8.315 1.00 93.50 84 THR A CA 1
ATOM 654 C C . THR A 1 84 ? 26.628 -10.804 -6.808 1.00 93.50 84 THR A C 1
ATOM 656 O O . THR A 1 84 ? 25.693 -10.706 -6.003 1.00 93.50 84 THR A O 1
ATOM 659 N N . LEU A 1 85 ? 27.900 -10.846 -6.405 1.00 91.44 85 LEU A N 1
ATOM 660 C CA . LEU A 1 85 ? 28.302 -10.801 -4.999 1.00 91.44 85 LEU A CA 1
ATOM 661 C C . LEU A 1 85 ? 27.929 -9.462 -4.341 1.00 91.44 85 LEU A C 1
ATOM 663 O O . LEU A 1 85 ? 27.385 -9.439 -3.233 1.00 91.44 85 LEU A O 1
ATOM 667 N N . THR A 1 86 ? 28.114 -8.345 -5.046 1.00 92.12 86 THR A N 1
ATOM 668 C CA . THR A 1 86 ? 27.747 -7.002 -4.567 1.00 92.12 86 THR A CA 1
ATOM 669 C C . THR A 1 86 ? 26.235 -6.853 -4.355 1.00 92.12 86 THR A C 1
ATOM 671 O O . THR A 1 86 ? 25.782 -6.276 -3.352 1.00 92.12 86 THR A O 1
ATOM 674 N N . ALA A 1 87 ? 25.424 -7.425 -5.249 1.00 91.31 87 ALA A N 1
ATOM 675 C CA . ALA A 1 87 ? 23.974 -7.486 -5.080 1.00 91.31 87 ALA A CA 1
ATOM 676 C C . ALA A 1 87 ? 23.583 -8.315 -3.840 1.00 91.31 87 ALA A C 1
ATOM 678 O O . ALA A 1 87 ? 22.733 -7.888 -3.048 1.00 91.31 87 ALA A O 1
ATOM 679 N N . ALA A 1 88 ? 24.246 -9.454 -3.609 1.00 89.25 88 ALA A N 1
ATOM 680 C CA . ALA A 1 88 ? 24.028 -10.285 -2.425 1.00 89.25 88 ALA A CA 1
ATOM 681 C C . ALA A 1 88 ? 24.390 -9.549 -1.119 1.00 89.25 88 ALA A C 1
ATOM 683 O O . ALA A 1 88 ? 23.598 -9.545 -0.170 1.00 89.25 88 ALA A O 1
ATOM 684 N N . VAL A 1 89 ? 25.530 -8.847 -1.077 1.00 91.38 89 VAL A N 1
ATOM 685 C CA . VAL A 1 89 ? 25.929 -7.979 0.049 1.00 91.38 89 VAL A CA 1
ATOM 686 C C . VAL A 1 89 ? 24.851 -6.931 0.340 1.00 91.38 89 VAL A C 1
ATOM 688 O O . VAL A 1 89 ? 24.444 -6.752 1.494 1.00 91.38 89 VAL A O 1
ATOM 691 N N . SER A 1 90 ? 24.338 -6.267 -0.696 1.00 90.25 90 SER A N 1
ATOM 692 C CA . SER A 1 90 ? 23.278 -5.258 -0.564 1.00 90.25 90 SER A CA 1
ATOM 693 C C . SER A 1 90 ? 21.986 -5.855 0.006 1.00 90.25 90 SER A C 1
ATOM 695 O O . SER A 1 90 ? 21.391 -5.294 0.935 1.00 90.25 90 SER A O 1
ATOM 697 N N . ALA A 1 91 ? 21.587 -7.041 -0.461 1.00 88.62 91 ALA A N 1
ATOM 698 C CA . ALA A 1 91 ? 20.428 -7.760 0.061 1.00 88.62 91 ALA A CA 1
ATOM 699 C C . ALA A 1 91 ? 20.600 -8.161 1.540 1.00 88.62 91 ALA A C 1
ATOM 701 O O . ALA A 1 91 ?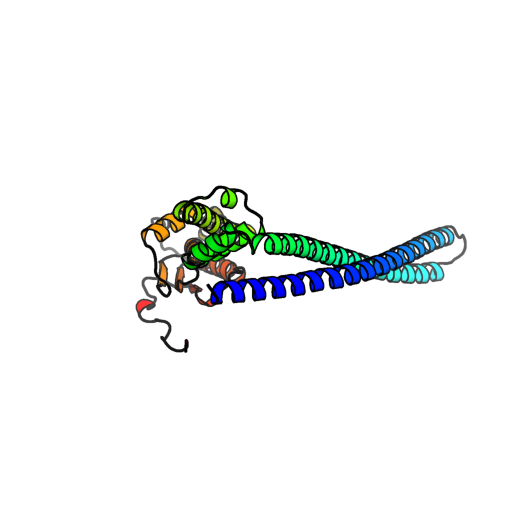 19.679 -7.982 2.350 1.00 88.62 91 ALA A O 1
ATOM 702 N N . HIS A 1 92 ? 21.785 -8.646 1.928 1.00 90.12 92 HIS A N 1
ATOM 703 C CA . HIS A 1 92 ? 22.096 -8.988 3.317 1.00 90.12 92 HIS A CA 1
ATOM 704 C C . HIS A 1 92 ? 22.092 -7.758 4.233 1.00 90.12 92 HIS A C 1
ATOM 706 O O . HIS A 1 92 ? 21.496 -7.820 5.314 1.00 90.12 92 HIS A O 1
ATOM 712 N N . LYS A 1 93 ? 22.655 -6.618 3.797 1.00 90.88 93 LYS A N 1
ATOM 713 C CA . LYS A 1 93 ? 22.575 -5.333 4.522 1.00 90.88 93 LYS A CA 1
ATOM 714 C C . LYS A 1 93 ? 21.119 -4.917 4.756 1.00 90.88 93 LYS A C 1
ATOM 716 O O . LYS A 1 93 ? 20.743 -4.617 5.894 1.00 90.88 93 LYS A O 1
ATOM 721 N N . ALA A 1 94 ? 20.274 -4.975 3.725 1.00 88.31 94 ALA A N 1
ATOM 722 C CA . ALA A 1 94 ? 18.852 -4.643 3.835 1.00 88.31 94 ALA A CA 1
ATOM 723 C C . ALA A 1 94 ? 18.091 -5.585 4.792 1.00 88.31 94 ALA A C 1
ATOM 725 O O . ALA A 1 94 ? 17.238 -5.150 5.575 1.00 88.31 94 ALA A O 1
ATOM 726 N N . LEU A 1 95 ? 18.391 -6.889 4.781 1.00 90.62 95 LEU A N 1
ATOM 727 C CA . LEU A 1 95 ? 17.825 -7.844 5.741 1.00 90.62 95 LEU A CA 1
ATOM 728 C C . LEU A 1 95 ? 18.230 -7.507 7.184 1.00 90.62 95 LEU A C 1
ATOM 730 O O . LEU A 1 95 ? 17.368 -7.466 8.066 1.00 90.62 95 LEU A O 1
ATOM 734 N N . LEU A 1 96 ? 19.513 -7.227 7.416 1.00 90.25 96 LEU A N 1
ATOM 735 C CA . LEU A 1 96 ? 20.053 -6.846 8.722 1.00 90.25 96 LEU A CA 1
ATOM 736 C C . LEU A 1 96 ? 19.360 -5.595 9.268 1.00 90.25 96 LEU A C 1
ATOM 738 O O . LEU A 1 96 ? 18.868 -5.603 10.399 1.00 90.25 96 LEU A O 1
ATOM 742 N N . GLN A 1 97 ? 19.224 -4.558 8.440 1.00 88.62 97 GLN A N 1
ATOM 743 C CA . GLN A 1 97 ? 18.493 -3.344 8.798 1.00 88.62 97 GLN A CA 1
ATOM 744 C C . GLN A 1 97 ? 17.049 -3.662 9.204 1.00 88.62 97 GLN A C 1
ATOM 746 O O . GLN A 1 97 ? 16.603 -3.228 10.269 1.00 88.62 97 GLN A O 1
ATOM 751 N N . ARG A 1 98 ? 16.316 -4.468 8.422 1.00 87.81 98 ARG A N 1
ATOM 752 C CA . ARG A 1 98 ? 14.935 -4.868 8.759 1.00 87.81 98 ARG A CA 1
ATOM 753 C C . ARG A 1 98 ? 14.853 -5.615 10.094 1.00 87.81 98 ARG A C 1
ATOM 755 O O . ARG A 1 98 ? 13.956 -5.334 10.894 1.00 87.81 98 ARG A O 1
ATOM 762 N N . LEU A 1 99 ? 15.778 -6.538 10.362 1.00 87.88 99 LEU A N 1
ATOM 763 C CA . LEU A 1 99 ? 15.823 -7.304 11.613 1.00 87.88 99 LEU A CA 1
ATOM 764 C C . LEU A 1 99 ? 16.128 -6.418 12.828 1.00 87.88 99 LEU A C 1
ATOM 766 O O . LEU A 1 99 ? 15.471 -6.560 13.862 1.00 87.88 99 LEU A O 1
ATOM 770 N N . VAL A 1 100 ? 17.053 -5.464 12.696 1.00 86.44 100 VAL A N 1
ATOM 771 C CA . VAL A 1 100 ? 17.371 -4.487 13.749 1.00 86.44 100 VAL A CA 1
ATOM 772 C C . VAL A 1 100 ? 16.155 -3.615 14.066 1.00 86.44 100 VAL A C 1
ATOM 774 O O . VAL A 1 100 ? 15.751 -3.533 15.228 1.00 86.44 100 VAL A O 1
ATOM 777 N N . HIS A 1 101 ? 15.501 -3.045 13.049 1.00 83.94 101 HIS A N 1
ATOM 778 C CA . HIS A 1 101 ? 14.282 -2.249 13.236 1.00 83.94 101 HIS A CA 1
ATOM 779 C C . HIS A 1 101 ? 13.166 -3.064 13.905 1.00 83.94 101 HIS A C 1
ATOM 781 O O . HIS A 1 101 ? 12.504 -2.591 14.834 1.00 83.94 101 HIS A O 1
ATOM 787 N N . LYS A 1 102 ? 12.977 -4.320 13.481 1.00 84.62 102 LYS A N 1
ATOM 788 C CA . LYS A 1 102 ? 11.999 -5.234 14.084 1.00 84.62 102 LYS A CA 1
ATOM 789 C C . LYS A 1 102 ? 12.323 -5.517 15.554 1.00 84.62 102 LYS A C 1
ATOM 791 O O . LYS A 1 102 ? 11.418 -5.467 16.384 1.00 84.62 102 LYS A O 1
ATOM 796 N N . LYS A 1 103 ? 13.594 -5.746 15.898 1.00 84.00 103 LYS A N 1
ATOM 797 C CA . LYS A 1 103 ? 14.049 -5.961 17.282 1.00 84.00 103 LYS A CA 1
ATOM 798 C C . LYS A 1 103 ? 13.787 -4.741 18.168 1.00 84.00 103 LYS A C 1
ATOM 800 O O . LYS A 1 103 ? 13.294 -4.905 19.282 1.00 84.00 103 LYS A O 1
ATOM 805 N N . VAL A 1 104 ? 14.074 -3.530 17.684 1.00 81.88 104 VAL A N 1
ATOM 806 C CA . VAL A 1 104 ? 13.795 -2.279 18.416 1.00 81.88 104 VAL A CA 1
ATOM 807 C C . VAL A 1 104 ? 12.297 -2.139 18.698 1.00 81.88 104 VAL A C 1
ATOM 809 O O . VAL A 1 104 ? 11.913 -1.889 19.840 1.00 81.88 104 VAL A O 1
ATOM 812 N N . ARG A 1 105 ? 11.443 -2.395 17.696 1.00 80.06 105 ARG A N 1
ATOM 813 C CA . ARG A 1 105 ? 9.982 -2.390 17.873 1.00 80.06 105 ARG A CA 1
ATOM 814 C C . ARG A 1 105 ? 9.515 -3.419 18.900 1.00 80.06 105 ARG A C 1
ATOM 816 O O . ARG A 1 105 ? 8.728 -3.079 19.774 1.00 80.06 105 ARG A O 1
ATOM 823 N N . LEU A 1 106 ? 10.005 -4.657 18.835 1.00 81.19 106 LEU A N 1
ATOM 824 C CA . LEU A 1 106 ? 9.612 -5.707 19.784 1.00 81.19 106 LEU A CA 1
ATOM 825 C C . LEU A 1 106 ? 10.012 -5.362 21.223 1.00 81.19 106 LEU A C 1
ATOM 827 O O . LEU A 1 106 ? 9.192 -5.518 22.122 1.00 81.19 106 LEU A O 1
ATOM 831 N N . LYS A 1 107 ? 11.218 -4.816 21.438 1.00 79.12 107 LYS A N 1
ATOM 832 C CA . LYS A 1 107 ? 11.654 -4.327 22.758 1.00 79.12 107 LYS A CA 1
ATOM 833 C C . LYS A 1 107 ? 10.752 -3.225 23.307 1.00 79.12 107 LYS A C 1
ATOM 835 O O . LYS A 1 107 ? 10.579 -3.135 24.519 1.00 79.12 107 LYS A O 1
ATOM 840 N N . TYR A 1 108 ? 10.229 -2.366 22.437 1.00 75.69 108 TYR A N 1
ATOM 841 C CA . TYR A 1 108 ? 9.275 -1.338 22.835 1.00 75.69 108 TYR A CA 1
ATOM 842 C C . TYR A 1 108 ? 7.945 -1.958 23.274 1.00 75.69 108 TYR A C 1
ATOM 844 O O . TYR A 1 108 ? 7.510 -1.701 24.391 1.00 75.69 108 TYR A O 1
ATOM 852 N N . PHE A 1 109 ? 7.349 -2.843 22.463 1.00 73.69 109 PHE A N 1
ATOM 853 C CA . PHE A 1 109 ? 6.109 -3.528 22.854 1.00 73.69 109 PHE A CA 1
ATOM 854 C C . PHE A 1 109 ? 6.267 -4.315 24.147 1.00 73.69 109 PHE A C 1
ATOM 856 O O . PHE A 1 109 ? 5.374 -4.269 24.980 1.00 73.69 109 PHE A O 1
ATOM 863 N N . HIS A 1 110 ? 7.410 -4.970 24.342 1.00 74.00 110 HIS A N 1
ATOM 864 C CA . HIS A 1 110 ? 7.685 -5.726 25.558 1.00 74.00 110 HIS A CA 1
ATOM 865 C C . HIS A 1 110 ? 7.649 -4.830 26.806 1.00 74.00 110 HIS A C 1
ATOM 867 O O . HIS A 1 110 ? 7.016 -5.188 27.789 1.00 74.00 110 HIS A O 1
ATOM 873 N N . ARG A 1 111 ? 8.212 -3.611 26.741 1.00 74.44 111 ARG A N 1
ATOM 874 C CA . ARG A 1 111 ? 8.091 -2.614 27.827 1.00 74.44 111 ARG A CA 1
ATOM 875 C C . ARG A 1 111 ? 6.670 -2.081 28.009 1.00 74.44 111 ARG A C 1
ATOM 877 O O . ARG A 1 111 ? 6.326 -1.600 29.080 1.00 74.44 111 ARG A O 1
ATOM 884 N N . MET A 1 112 ? 5.877 -2.102 26.945 1.00 72.00 112 MET A N 1
ATOM 885 C CA . MET A 1 112 ? 4.567 -1.470 26.905 1.00 72.00 112 MET A CA 1
ATOM 886 C C . MET A 1 112 ? 3.433 -2.417 27.338 1.00 72.00 112 MET A C 1
ATOM 888 O O . MET A 1 112 ? 2.398 -1.918 27.778 1.00 72.00 112 MET A O 1
ATOM 892 N N . ILE A 1 113 ? 3.612 -3.747 27.251 1.00 67.75 113 ILE A N 1
ATOM 893 C CA . ILE A 1 113 ? 2.601 -4.754 27.648 1.00 67.75 113 ILE A CA 1
ATOM 894 C C . ILE A 1 113 ? 2.129 -4.554 29.087 1.00 67.75 113 ILE A C 1
ATOM 896 O O . ILE A 1 113 ? 0.935 -4.678 29.350 1.00 67.75 113 ILE A O 1
ATOM 900 N N . ASP A 1 114 ? 3.035 -4.174 29.983 1.00 62.19 114 ASP A N 1
ATOM 901 C CA . ASP A 1 114 ? 2.707 -3.981 31.396 1.00 62.19 114 ASP A CA 1
ATOM 902 C C . ASP A 1 114 ? 2.236 -2.551 31.715 1.00 62.19 114 ASP A C 1
ATOM 904 O O . ASP A 1 114 ? 1.950 -2.227 32.867 1.00 62.19 114 ASP A O 1
ATOM 908 N N . SER A 1 115 ? 2.124 -1.677 30.706 1.00 71.25 115 SER A N 1
ATOM 909 C CA . SER A 1 115 ? 1.611 -0.320 30.899 1.00 71.25 115 SER A CA 1
ATOM 910 C C . SER A 1 115 ? 0.082 -0.297 30.894 1.00 71.25 115 SER A C 1
ATOM 912 O O . SER A 1 115 ? -0.582 -0.811 29.984 1.00 71.25 115 SER A O 1
ATOM 914 N N . SER A 1 116 ? -0.491 0.392 31.880 1.00 72.12 116 SER A N 1
ATOM 915 C CA . SER A 1 116 ? -1.924 0.701 31.926 1.00 72.12 116 SER A CA 1
ATOM 916 C C . SER A 1 116 ? -2.394 1.400 30.642 1.00 72.12 116 SER A C 1
ATOM 918 O O . SER A 1 116 ? -3.495 1.140 30.158 1.00 72.12 116 SER A O 1
ATOM 920 N N . SER A 1 117 ? -1.523 2.220 30.041 1.00 75.88 117 SER A N 1
ATOM 921 C CA . SER A 1 117 ? -1.780 2.963 28.806 1.00 75.88 117 SER A CA 1
ATOM 922 C C . SER A 1 117 ? -2.003 2.060 27.591 1.00 75.88 117 SER A C 1
ATOM 924 O O . SER A 1 117 ? -2.928 2.308 26.823 1.00 75.88 117 SER A O 1
ATOM 926 N N . LEU A 1 118 ? -1.224 0.986 27.405 1.00 77.12 118 LEU A N 1
ATOM 927 C CA . LEU A 1 118 ? -1.446 0.071 26.276 1.00 77.12 118 LEU A CA 1
ATOM 928 C C . LEU A 1 118 ? -2.720 -0.740 26.439 1.00 77.12 118 LEU A C 1
ATOM 930 O O . LEU A 1 118 ? -3.452 -0.923 25.471 1.00 77.12 118 LEU A O 1
ATOM 934 N N . THR A 1 119 ? -2.990 -1.221 27.652 1.00 77.75 119 THR A N 1
ATOM 935 C CA . THR A 1 119 ? -4.229 -1.956 27.929 1.00 77.75 119 THR A CA 1
ATOM 936 C C . THR A 1 119 ? -5.440 -1.085 27.605 1.00 77.75 119 THR A C 1
ATOM 938 O O . THR A 1 119 ? -6.363 -1.538 26.929 1.00 77.75 119 THR A O 1
ATOM 941 N N . TRP A 1 120 ? -5.396 0.186 28.005 1.00 84.38 120 TRP A N 1
ATOM 942 C CA . TRP A 1 120 ? -6.413 1.169 27.658 1.00 84.38 120 TRP A CA 1
ATOM 943 C C . TRP A 1 120 ? -6.497 1.423 26.142 1.00 84.38 120 TRP A C 1
ATOM 945 O O . TRP A 1 120 ? -7.579 1.314 25.570 1.00 84.38 120 TRP A O 1
ATOM 955 N N . LEU A 1 121 ? -5.377 1.651 25.447 1.00 85.88 121 LEU A N 1
ATOM 956 C CA . LEU A 1 121 ? -5.372 1.846 23.988 1.00 85.88 121 LEU A CA 1
ATOM 957 C C . LEU A 1 121 ? -5.892 0.620 23.220 1.00 85.88 121 LEU A C 1
ATOM 959 O O . LEU A 1 121 ? -6.543 0.778 22.191 1.00 85.88 121 LEU A O 1
ATOM 963 N N . LEU A 1 122 ? -5.652 -0.600 23.708 1.00 82.38 122 LEU A N 1
ATOM 964 C CA . LEU A 1 122 ? -6.210 -1.826 23.129 1.00 82.38 122 LEU A CA 1
ATOM 965 C C . LEU A 1 122 ? -7.727 -1.933 23.346 1.00 82.38 122 LEU A C 1
ATOM 967 O O . LEU A 1 122 ? -8.436 -2.418 22.463 1.00 82.38 122 LEU A O 1
ATOM 971 N N . GLN A 1 123 ? -8.238 -1.456 24.483 1.00 84.31 123 GLN A N 1
ATOM 972 C CA . GLN A 1 123 ? -9.681 -1.343 24.719 1.00 84.31 123 GLN A CA 1
ATOM 973 C C . GLN A 1 123 ? -10.310 -0.305 23.784 1.00 84.31 123 GLN A C 1
ATOM 975 O O . GLN A 1 123 ? -11.321 -0.598 23.149 1.00 84.31 123 GLN A O 1
ATOM 980 N N . VAL A 1 124 ? -9.676 0.862 23.619 1.00 88.19 124 VAL A N 1
ATOM 981 C CA . VAL A 1 124 ? -10.103 1.868 22.633 1.00 88.19 124 VAL A CA 1
ATOM 982 C C . VAL A 1 124 ? -10.076 1.278 21.225 1.00 88.19 124 VAL A C 1
ATOM 984 O O . VAL A 1 124 ? -11.051 1.408 20.486 1.00 88.19 124 VAL A O 1
ATOM 987 N N . ALA A 1 125 ? -9.018 0.538 20.877 1.00 88.38 125 ALA A N 1
ATOM 988 C CA . ALA A 1 125 ? -8.900 -0.128 19.588 1.00 88.38 125 ALA A CA 1
ATOM 989 C C . ALA A 1 125 ? -10.090 -1.042 19.296 1.00 88.38 125 ALA A C 1
ATOM 991 O O . ALA A 1 125 ? -10.508 -1.101 18.149 1.00 88.38 125 ALA A O 1
ATOM 992 N N . ALA A 1 126 ? -10.684 -1.711 20.290 1.00 87.44 126 ALA A N 1
ATOM 993 C CA . ALA A 1 126 ? -11.857 -2.561 20.077 1.00 87.44 126 ALA A CA 1
ATOM 994 C C . ALA A 1 126 ? -13.072 -1.780 19.535 1.00 87.44 126 ALA A C 1
ATOM 996 O O . ALA A 1 126 ? -13.823 -2.326 18.724 1.00 87.44 126 ALA A O 1
ATOM 997 N N . THR A 1 127 ? -13.208 -0.506 19.918 1.00 88.88 127 THR A N 1
ATOM 998 C CA . THR A 1 127 ? -14.309 0.392 19.515 1.00 88.88 127 THR A CA 1
ATOM 999 C C . THR A 1 127 ? -14.124 1.040 18.144 1.00 88.88 127 THR A C 1
ATOM 1001 O O . THR A 1 127 ? -15.076 1.588 17.597 1.00 88.88 127 THR A O 1
ATOM 1004 N N . LEU A 1 128 ? -12.918 0.976 17.575 1.00 89.56 128 LEU A N 1
ATOM 1005 C CA . LEU A 1 128 ? -12.597 1.649 16.320 1.00 89.56 128 LEU A CA 1
ATOM 1006 C C . LEU A 1 128 ? -13.035 0.832 15.085 1.00 89.56 128 LEU A C 1
ATOM 1008 O O . LEU A 1 128 ? -12.991 -0.409 15.113 1.00 89.56 128 LEU A O 1
ATOM 1012 N N . PRO A 1 129 ? -13.401 1.487 13.969 1.00 85.38 129 PRO A N 1
ATOM 1013 C CA . PRO A 1 129 ? -13.558 0.811 12.684 1.00 85.38 129 PRO A CA 1
ATOM 1014 C C . PRO A 1 129 ? -12.210 0.289 12.150 1.00 85.38 129 PRO A C 1
ATOM 1016 O O . PRO A 1 129 ? -11.141 0.546 12.709 1.00 85.38 129 PRO A O 1
ATOM 1019 N N . ARG A 1 130 ? -12.239 -0.529 11.088 1.00 85.50 130 ARG A N 1
ATOM 1020 C CA . ARG A 1 130 ? -11.029 -1.186 10.548 1.00 85.50 130 ARG A CA 1
ATOM 1021 C C . ARG A 1 130 ? -9.927 -0.200 10.104 1.00 85.50 130 ARG A C 1
ATOM 1023 O O . ARG A 1 130 ? -8.774 -0.455 10.474 1.00 85.50 130 ARG A O 1
ATOM 1030 N N . PRO A 1 131 ? -10.213 0.885 9.354 1.00 86.44 131 PRO A N 1
ATOM 1031 C CA . PRO A 1 131 ? -9.191 1.854 8.944 1.00 86.44 131 PRO A CA 1
ATOM 1032 C C . PRO A 1 131 ? -8.482 2.503 10.139 1.00 86.44 131 PRO A C 1
ATOM 1034 O O . PRO A 1 131 ? -7.253 2.549 10.198 1.00 86.44 131 PRO A O 1
ATOM 1037 N N . GLU A 1 132 ? -9.243 2.909 11.147 1.00 91.69 132 GLU A N 1
ATOM 1038 C CA . GLU A 1 132 ? -8.755 3.526 12.374 1.00 91.69 132 GLU A CA 1
ATOM 1039 C C . GLU A 1 132 ? -7.988 2.526 13.238 1.00 91.69 132 GLU A C 1
ATOM 1041 O O . GLU A 1 132 ? -6.922 2.851 13.752 1.00 91.69 132 GLU A O 1
ATOM 1046 N N . LYS A 1 133 ? -8.441 1.269 13.342 1.00 90.56 133 LYS A N 1
ATOM 1047 C CA . LYS A 1 133 ? -7.670 0.190 13.989 1.00 90.56 133 LYS A CA 1
ATOM 1048 C C . LYS A 1 133 ? -6.291 0.035 13.352 1.00 90.56 133 LYS A C 1
ATOM 1050 O O . LYS A 1 133 ? -5.294 -0.111 14.064 1.00 90.56 133 LYS A O 1
ATOM 1055 N N . ARG A 1 134 ? -6.216 0.066 12.016 1.00 88.44 134 ARG A N 1
ATOM 1056 C CA . ARG A 1 134 ? -4.942 0.014 11.285 1.00 88.44 134 ARG A CA 1
ATOM 1057 C C . ARG A 1 134 ? -4.093 1.250 11.576 1.00 88.44 134 ARG A C 1
ATOM 1059 O O . ARG A 1 134 ? -2.912 1.092 11.879 1.00 88.44 134 ARG A O 1
ATOM 1066 N N . ALA A 1 135 ? -4.681 2.443 11.541 1.00 90.69 135 ALA A N 1
ATOM 1067 C CA . ALA A 1 135 ? -3.978 3.689 11.831 1.00 90.69 135 ALA A CA 1
ATOM 1068 C C . ALA A 1 135 ? -3.429 3.720 13.266 1.00 90.69 135 ALA A C 1
ATOM 1070 O O . ALA A 1 135 ? -2.239 3.963 13.452 1.00 90.69 135 ALA A O 1
ATOM 1071 N N . LEU A 1 136 ? -4.235 3.361 14.270 1.00 91.69 136 LEU A N 1
ATOM 1072 C CA . LEU A 1 136 ? -3.804 3.259 15.666 1.00 91.69 136 LEU A CA 1
ATOM 1073 C C . LEU A 1 136 ? -2.675 2.237 15.829 1.00 91.69 136 LEU A C 1
ATOM 1075 O O . LEU A 1 136 ? -1.678 2.512 16.494 1.00 91.69 136 LEU A O 1
ATOM 1079 N N . LYS A 1 137 ? -2.788 1.070 15.185 1.00 86.56 137 LYS A N 1
ATOM 1080 C CA . LYS A 1 137 ? -1.722 0.060 15.179 1.00 86.56 137 LYS A CA 1
ATOM 1081 C C . LYS A 1 137 ? -0.421 0.622 14.603 1.00 86.56 137 LYS A C 1
ATOM 1083 O O . LYS A 1 137 ? 0.645 0.377 15.164 1.00 86.56 137 LYS A O 1
ATOM 1088 N N . GLU A 1 138 ? -0.482 1.355 13.496 1.00 85.38 138 GLU A N 1
ATOM 1089 C CA . GLU A 1 138 ? 0.696 1.981 12.891 1.00 85.38 138 GLU A CA 1
ATOM 1090 C C . GLU A 1 138 ? 1.287 3.089 13.769 1.00 85.38 138 GLU A C 1
ATOM 1092 O O . GLU A 1 138 ? 2.506 3.138 13.933 1.00 85.38 138 GLU A O 1
ATOM 1097 N N . MET A 1 139 ? 0.450 3.921 14.390 1.00 88.69 139 MET A N 1
ATOM 1098 C CA . MET A 1 139 ? 0.883 4.949 15.340 1.00 88.69 139 MET A CA 1
ATOM 1099 C C . MET A 1 139 ? 1.587 4.336 16.559 1.00 88.69 139 MET A C 1
ATOM 1101 O O . MET A 1 139 ? 2.680 4.772 16.917 1.00 88.69 139 MET A O 1
ATOM 1105 N N . LEU A 1 140 ? 1.029 3.266 17.135 1.00 84.75 140 LEU A N 1
ATOM 1106 C CA . LEU A 1 140 ? 1.656 2.488 18.211 1.00 84.75 140 LEU A CA 1
ATOM 1107 C C . LEU A 1 140 ? 3.008 1.903 17.776 1.00 84.75 140 LEU A C 1
ATOM 1109 O O . LEU A 1 140 ? 3.995 1.984 18.504 1.00 84.75 140 LEU A O 1
ATOM 1113 N N . LEU A 1 141 ? 3.079 1.341 16.564 1.00 75.88 141 LEU A N 1
ATOM 1114 C CA . LEU A 1 141 ? 4.316 0.793 15.992 1.00 75.88 141 LEU A CA 1
ATOM 1115 C C . LEU A 1 141 ? 5.398 1.859 15.760 1.00 75.88 141 LEU A C 1
ATOM 1117 O O . LEU A 1 141 ? 6.586 1.524 15.756 1.00 75.88 141 LEU A O 1
ATOM 1121 N N . ARG A 1 142 ? 4.991 3.108 15.517 1.00 78.94 142 ARG A N 1
ATOM 1122 C CA . ARG A 1 142 ? 5.871 4.260 15.270 1.00 78.94 142 ARG A CA 1
ATOM 1123 C C . ARG A 1 142 ? 6.158 5.087 16.522 1.00 78.94 142 ARG A C 1
ATOM 1125 O O . ARG A 1 142 ? 6.952 6.013 16.424 1.00 78.94 142 ARG A O 1
ATOM 1132 N N . GLN A 1 143 ? 5.575 4.735 17.669 1.00 77.75 143 GLN A N 1
ATOM 1133 C CA . GLN A 1 143 ? 5.686 5.500 18.915 1.00 77.75 143 GLN A CA 1
ATOM 1134 C C . GLN A 1 143 ? 5.223 6.952 18.735 1.00 77.75 143 GLN A C 1
ATOM 1136 O O . GLN A 1 143 ? 5.905 7.892 19.138 1.00 77.75 143 GLN A O 1
ATOM 1141 N N . ASP A 1 144 ? 4.076 7.138 18.079 1.00 83.56 144 ASP A N 1
ATOM 1142 C CA . ASP A 1 144 ? 3.522 8.468 17.840 1.00 83.56 144 ASP A CA 1
ATOM 1143 C C . ASP A 1 144 ? 3.297 9.203 19.171 1.00 83.56 144 ASP A C 1
ATOM 1145 O O . ASP A 1 144 ? 2.467 8.795 19.988 1.00 83.56 144 ASP A O 1
ATOM 1149 N N . ALA A 1 145 ? 4.049 10.286 19.390 1.00 84.00 145 ALA A N 1
ATOM 1150 C CA . ALA A 1 145 ? 4.081 11.008 20.660 1.00 84.00 145 ALA A CA 1
ATOM 1151 C C . ALA A 1 145 ? 2.705 11.546 21.077 1.00 84.00 145 ALA A C 1
ATOM 1153 O O . ALA A 1 145 ? 2.449 11.701 22.271 1.00 84.00 145 ALA A O 1
ATOM 1154 N N . ARG A 1 146 ? 1.802 11.770 20.112 1.00 87.50 146 ARG A N 1
ATOM 1155 C CA . ARG A 1 146 ? 0.437 12.242 20.372 1.00 87.50 146 ARG A CA 1
ATOM 1156 C C . ARG A 1 146 ? -0.361 11.254 21.222 1.00 87.50 146 ARG A C 1
ATOM 1158 O O . ARG A 1 146 ? -1.216 11.690 21.979 1.00 87.50 146 ARG A O 1
ATOM 1165 N N . LEU A 1 147 ? -0.071 9.950 21.139 1.00 84.88 147 LEU A N 1
ATOM 1166 C CA . LEU A 1 147 ? -0.759 8.927 21.939 1.00 84.88 147 LEU A CA 1
ATOM 1167 C C . LEU A 1 147 ? -0.412 9.003 23.434 1.00 84.88 147 LEU A C 1
ATOM 1169 O O . LEU A 1 147 ? -1.204 8.567 24.264 1.00 84.88 147 LEU A O 1
ATOM 1173 N N . ASN A 1 148 ? 0.750 9.560 23.790 1.00 80.06 148 ASN A N 1
ATOM 1174 C CA . ASN A 1 148 ? 1.235 9.572 25.174 1.00 80.06 148 ASN A CA 1
ATOM 1175 C C . ASN A 1 148 ? 0.526 10.611 26.053 1.00 80.06 148 ASN A C 1
ATOM 1177 O O . ASN A 1 148 ? 0.515 10.470 27.272 1.00 80.06 148 ASN A O 1
ATOM 1181 N N . SER A 1 149 ? -0.036 11.662 25.452 1.00 78.44 149 SER A N 1
ATOM 1182 C CA . SER A 1 149 ? -0.682 12.771 26.165 1.00 78.44 149 SER A CA 1
ATOM 1183 C C . SER A 1 149 ? -2.203 12.634 26.271 1.00 78.44 149 SER A C 1
ATOM 1185 O O . SER A 1 149 ? -2.853 13.524 26.812 1.00 78.44 149 SER A O 1
ATOM 1187 N N . MET A 1 150 ? -2.786 11.566 25.723 1.00 85.00 150 MET A N 1
ATOM 1188 C CA . MET A 1 150 ? -4.239 11.396 25.658 1.00 85.00 150 MET A CA 1
ATOM 1189 C C . MET A 1 150 ? -4.799 10.886 26.982 1.00 85.00 150 MET A C 1
ATOM 1191 O O . MET A 1 150 ? -4.279 9.934 27.561 1.00 85.00 150 MET A O 1
ATOM 1195 N N . GLN A 1 151 ? -5.883 11.513 27.434 1.00 81.62 151 GLN A N 1
ATOM 1196 C CA . GLN A 1 151 ? -6.533 11.185 28.706 1.00 81.62 151 GLN A CA 1
ATOM 1197 C C . GLN A 1 151 ? -7.942 10.613 28.527 1.00 81.62 151 GLN A C 1
ATOM 1199 O O . GLN A 1 151 ? -8.468 9.985 29.445 1.00 81.62 151 GLN A O 1
ATOM 1204 N N . CYS A 1 152 ? -8.556 10.801 27.357 1.00 87.94 152 CYS A N 1
ATOM 1205 C CA . CYS A 1 152 ? -9.902 10.327 27.072 1.00 87.94 152 CYS A CA 1
ATOM 1206 C C . CYS A 1 152 ? -9.981 9.592 25.730 1.00 87.94 152 CYS A C 1
ATOM 1208 O O . CYS A 1 152 ? -9.099 9.684 24.874 1.00 87.94 152 CYS A O 1
ATOM 1210 N N . VAL A 1 153 ? -11.056 8.817 25.574 1.00 89.94 153 VAL A N 1
ATOM 1211 C CA . VAL A 1 153 ? -11.304 8.000 24.381 1.00 89.94 153 VAL A CA 1
ATOM 1212 C C . VAL A 1 153 ? -11.522 8.888 23.154 1.00 89.94 153 VAL A C 1
ATOM 1214 O O . VAL A 1 153 ? -10.985 8.589 22.090 1.00 89.94 153 VAL A O 1
ATOM 1217 N N . ASP A 1 154 ? -12.227 10.008 23.310 1.00 90.56 154 ASP A N 1
ATOM 1218 C CA . ASP A 1 154 ? -12.567 10.913 22.207 1.00 90.56 154 ASP A CA 1
ATOM 1219 C C . ASP A 1 154 ? -11.326 11.540 21.551 1.00 90.56 154 ASP A C 1
ATOM 1221 O O . ASP A 1 154 ? -11.260 11.644 20.325 1.00 90.56 154 ASP A O 1
ATOM 1225 N N . ASP A 1 155 ? -10.296 11.875 22.337 1.00 90.62 155 ASP A N 1
ATOM 1226 C CA . ASP A 1 155 ? -9.024 12.388 21.813 1.00 90.62 155 ASP A CA 1
ATOM 1227 C C . ASP A 1 155 ? -8.293 11.344 20.962 1.00 90.62 155 ASP A C 1
ATOM 1229 O O . ASP A 1 155 ? -7.755 11.667 19.894 1.00 90.62 155 ASP A O 1
ATOM 1233 N N . VAL A 1 156 ? -8.300 10.081 21.408 1.00 90.38 156 VAL A N 1
ATOM 1234 C CA . VAL A 1 156 ? -7.724 8.966 20.643 1.00 90.38 156 VAL A CA 1
ATOM 1235 C C . VAL A 1 156 ? -8.487 8.794 19.342 1.00 90.38 156 VAL A C 1
ATOM 1237 O O . VAL A 1 156 ? -7.858 8.744 18.287 1.00 90.38 156 VAL A O 1
ATOM 1240 N N . HIS A 1 157 ? -9.822 8.748 19.396 1.00 91.69 157 HIS A N 1
ATOM 1241 C CA . HIS A 1 157 ? -10.665 8.658 18.201 1.00 91.69 157 HIS A CA 1
ATOM 1242 C C . HIS A 1 157 ? -10.324 9.778 17.220 1.00 91.69 157 HIS A C 1
ATOM 1244 O O . HIS A 1 157 ? -9.973 9.489 16.081 1.00 91.69 157 HIS A O 1
ATOM 1250 N N . ARG A 1 158 ? -10.291 11.040 17.667 1.00 90.94 158 ARG A N 1
ATOM 1251 C CA . ARG A 1 158 ? -9.992 12.188 16.798 1.00 90.94 158 ARG A CA 1
ATOM 1252 C C . ARG A 1 158 ? -8.641 12.057 16.099 1.00 90.94 158 ARG A C 1
ATOM 1254 O O . ARG A 1 158 ? -8.553 12.216 14.882 1.00 90.94 158 ARG A O 1
ATOM 1261 N N . VAL A 1 159 ? -7.572 11.785 16.848 1.00 92.81 159 VAL A N 1
ATOM 1262 C CA . VAL A 1 159 ? -6.221 11.719 16.267 1.00 92.81 159 VAL A CA 1
ATOM 1263 C C . VAL A 1 159 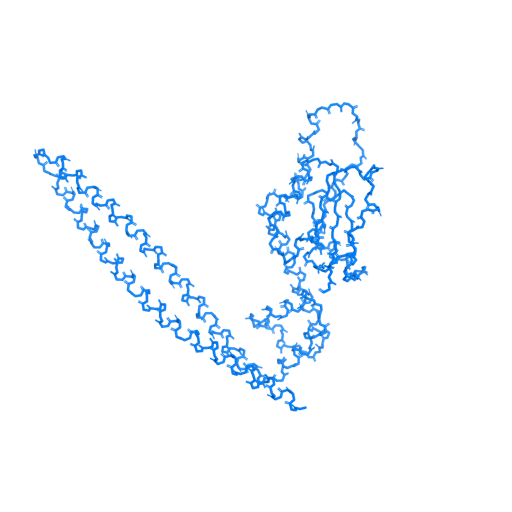? -6.054 10.494 15.372 1.00 92.81 159 VAL A C 1
ATOM 1265 O O . VAL A 1 159 ? -5.417 10.593 14.321 1.00 92.81 159 VAL A O 1
ATOM 1268 N N . VAL A 1 160 ? -6.640 9.359 15.750 1.00 93.56 160 VAL A N 1
ATOM 1269 C CA . VAL A 1 160 ? -6.592 8.142 14.940 1.00 93.56 160 VAL A CA 1
ATOM 1270 C C . VAL A 1 160 ? -7.398 8.307 13.652 1.00 93.56 160 VAL A C 1
ATOM 1272 O O . VAL A 1 160 ? -6.904 7.909 12.600 1.00 93.56 160 VAL A O 1
ATOM 1275 N N . THR A 1 161 ? -8.576 8.935 13.687 1.00 92.00 161 THR A N 1
ATOM 1276 C CA . THR A 1 161 ? -9.355 9.258 12.481 1.00 92.00 161 THR A CA 1
ATOM 1277 C C . THR A 1 161 ? -8.557 10.167 11.547 1.00 92.00 161 THR A C 1
ATOM 1279 O O . THR A 1 161 ? -8.441 9.865 10.362 1.00 92.00 161 THR A O 1
ATOM 1282 N N . ILE A 1 162 ? -7.914 11.223 12.066 1.00 90.75 162 ILE A N 1
ATOM 1283 C CA . ILE A 1 162 ? -7.037 12.095 11.261 1.00 90.75 162 ILE A CA 1
ATOM 1284 C C . ILE A 1 162 ? -5.909 11.282 10.610 1.00 90.75 162 ILE A C 1
ATOM 1286 O O . ILE A 1 162 ? -5.611 11.463 9.426 1.00 90.75 162 ILE A O 1
ATOM 1290 N N . ALA A 1 163 ? -5.282 10.372 11.360 1.00 91.75 163 ALA A N 1
ATOM 1291 C CA . ALA A 1 163 ? -4.232 9.508 10.832 1.00 91.75 163 ALA A CA 1
ATOM 1292 C C . ALA A 1 163 ? -4.763 8.541 9.760 1.00 91.75 163 ALA A C 1
ATOM 1294 O O . ALA A 1 163 ? -4.121 8.381 8.724 1.00 91.75 163 ALA A O 1
ATOM 1295 N N . ALA A 1 164 ? -5.940 7.946 9.966 1.00 91.75 164 ALA A N 1
ATOM 1296 C CA . ALA A 1 164 ? -6.584 7.053 9.007 1.00 91.75 164 ALA A CA 1
ATOM 1297 C C . ALA A 1 164 ? -6.904 7.773 7.689 1.00 91.75 164 ALA A C 1
ATOM 1299 O O . ALA A 1 164 ? -6.501 7.298 6.628 1.00 91.75 164 ALA A O 1
ATOM 1300 N N . VAL A 1 165 ? -7.524 8.957 7.755 1.00 91.94 165 VAL A N 1
ATOM 1301 C CA . VAL A 1 165 ? -7.805 9.796 6.577 1.00 91.94 165 VAL A CA 1
ATOM 1302 C C . VAL A 1 165 ? -6.508 10.210 5.880 1.00 91.94 165 VAL A C 1
ATOM 1304 O O . VAL A 1 165 ? -6.411 10.127 4.661 1.00 91.94 165 VAL A O 1
ATOM 1307 N N . SER A 1 166 ? -5.469 10.576 6.638 1.00 90.31 166 SER A N 1
ATOM 1308 C CA . SER A 1 166 ? -4.156 10.924 6.071 1.00 90.31 166 SER A CA 1
ATOM 1309 C C . SER A 1 166 ? -3.495 9.748 5.346 1.00 90.31 166 SER A C 1
ATOM 1311 O O . SER A 1 166 ? -2.833 9.939 4.329 1.00 90.31 166 SER A O 1
ATOM 1313 N N . HIS A 1 167 ? -3.635 8.526 5.866 1.00 90.25 167 HIS A N 1
ATOM 1314 C CA . HIS A 1 167 ? -3.129 7.320 5.209 1.00 90.25 167 HIS A CA 1
ATOM 1315 C C . HIS A 1 167 ? -3.916 6.997 3.938 1.00 90.25 167 HIS A C 1
ATOM 1317 O O . HIS A 1 167 ? -3.303 6.680 2.920 1.00 90.25 167 HIS A O 1
ATOM 1323 N N . ALA A 1 168 ? -5.245 7.117 3.985 1.00 90.62 168 ALA A N 1
ATOM 1324 C CA . ALA A 1 168 ? -6.106 6.941 2.821 1.00 90.62 168 ALA A CA 1
ATOM 1325 C C . ALA A 1 168 ? -5.773 7.964 1.722 1.00 90.62 168 ALA A C 1
ATOM 1327 O O . ALA A 1 168 ? -5.562 7.566 0.579 1.00 90.62 168 ALA A O 1
ATOM 1328 N N . PHE A 1 169 ? -5.598 9.242 2.080 1.00 91.69 169 PHE A N 1
ATOM 1329 C CA . PHE A 1 169 ? -5.186 10.289 1.143 1.00 91.69 169 PHE A CA 1
ATOM 1330 C C . PHE A 1 169 ? -3.839 9.977 0.497 1.00 91.69 169 PHE A C 1
ATOM 1332 O O . PHE A 1 169 ? -3.716 10.063 -0.716 1.00 91.69 169 PHE A O 1
ATOM 1339 N N . LYS A 1 170 ? -2.831 9.572 1.281 1.00 89.06 170 LYS A N 1
ATOM 1340 C CA . LYS A 1 170 ? -1.514 9.209 0.735 1.00 89.06 170 LYS A CA 1
ATOM 1341 C C . LYS A 1 170 ? -1.604 8.045 -0.247 1.00 89.06 170 LYS A C 1
ATOM 1343 O O . LYS A 1 170 ? -1.011 8.124 -1.312 1.00 89.06 170 LYS A O 1
ATOM 1348 N N . ALA A 1 171 ? -2.351 6.994 0.095 1.00 88.69 171 ALA A N 1
ATOM 1349 C CA . ALA A 1 171 ? -2.540 5.848 -0.792 1.00 88.69 171 ALA A CA 1
ATOM 1350 C C . ALA A 1 171 ? -3.250 6.249 -2.095 1.00 88.69 171 ALA A C 1
ATOM 1352 O O . ALA A 1 171 ? -2.814 5.874 -3.178 1.00 88.69 171 ALA A O 1
ATOM 1353 N N . TRP A 1 172 ? -4.311 7.050 -1.986 1.00 90.25 172 TRP A N 1
ATOM 1354 C CA . TRP A 1 172 ? -5.040 7.583 -3.131 1.00 90.25 172 TRP A CA 1
ATOM 1355 C C . TRP A 1 172 ? -4.166 8.495 -4.001 1.00 90.25 172 TRP A C 1
ATOM 1357 O O . TRP A 1 172 ? -4.110 8.317 -5.211 1.00 90.25 172 TRP A O 1
ATOM 1367 N N . TYR A 1 173 ? -3.433 9.427 -3.391 1.00 88.00 173 TYR A N 1
ATOM 1368 C CA . TYR A 1 173 ? -2.553 10.356 -4.095 1.00 88.00 173 TYR A CA 1
ATOM 1369 C C . TYR A 1 173 ? -1.460 9.598 -4.847 1.00 88.00 173 TYR A C 1
ATOM 1371 O O . TYR A 1 173 ? -1.303 9.796 -6.045 1.00 88.00 173 TYR A O 1
ATOM 1379 N N . SER A 1 174 ? -0.761 8.676 -4.176 1.00 87.56 174 SER A N 1
ATOM 1380 C CA . SER A 1 174 ? 0.293 7.871 -4.799 1.00 87.56 174 SER A CA 1
ATOM 1381 C C . SER A 1 174 ? -0.208 7.033 -5.975 1.00 87.56 174 SER A C 1
ATOM 1383 O O . SER A 1 174 ? 0.525 6.884 -6.946 1.00 87.56 174 SER A O 1
ATOM 1385 N N . LEU A 1 175 ? -1.442 6.518 -5.921 1.00 88.31 175 LEU A N 1
ATOM 1386 C CA . LEU A 1 175 ? -2.040 5.781 -7.038 1.00 88.31 175 LEU A CA 1
ATOM 1387 C C . LEU A 1 175 ? -2.158 6.654 -8.294 1.00 88.31 175 LEU A C 1
ATOM 1389 O O . LEU A 1 175 ? -1.740 6.249 -9.374 1.00 88.31 175 LEU A O 1
ATOM 1393 N N . PHE A 1 176 ? -2.738 7.848 -8.159 1.00 86.12 176 PHE A N 1
ATOM 1394 C CA . PHE A 1 176 ? -2.985 8.724 -9.307 1.00 86.12 176 PHE A CA 1
ATOM 1395 C C . PHE A 1 176 ? -1.727 9.457 -9.783 1.00 86.12 176 PHE A C 1
ATOM 1397 O O . PHE A 1 176 ? -1.587 9.697 -10.983 1.00 86.12 176 PHE A O 1
ATOM 1404 N N . ASP A 1 177 ? -0.799 9.747 -8.871 1.00 85.31 177 ASP A N 1
ATOM 1405 C CA . ASP A 1 177 ? 0.516 10.315 -9.174 1.00 85.31 177 ASP A CA 1
ATOM 1406 C C . ASP A 1 177 ? 1.366 9.336 -10.002 1.00 85.31 177 ASP A C 1
ATOM 1408 O O . ASP A 1 177 ? 1.850 9.692 -11.075 1.00 85.31 177 ASP A O 1
ATOM 1412 N N . ALA A 1 178 ? 1.443 8.063 -9.588 1.00 81.25 178 ALA A N 1
ATOM 1413 C CA . ALA A 1 178 ? 2.189 7.025 -10.309 1.00 81.25 178 ALA A CA 1
ATOM 1414 C C . ALA A 1 178 ? 1.669 6.773 -11.734 1.00 81.25 178 ALA A C 1
ATOM 1416 O O . ALA A 1 178 ? 2.419 6.338 -12.607 1.00 81.25 178 ALA A O 1
ATOM 1417 N N . LEU A 1 179 ? 0.388 7.047 -11.977 1.00 80.56 179 LEU A N 1
ATOM 1418 C CA . LEU A 1 179 ? -0.254 6.868 -13.278 1.00 80.56 179 LEU A CA 1
ATOM 1419 C C . LEU A 1 179 ? -0.223 8.135 -14.143 1.00 80.56 179 LEU A C 1
ATOM 1421 O O . LEU A 1 179 ? -0.773 8.117 -15.244 1.00 80.56 179 LEU A O 1
ATOM 1425 N N . ALA A 1 180 ? 0.389 9.222 -13.657 1.00 77.31 180 ALA A N 1
ATOM 1426 C CA . ALA A 1 180 ? 0.367 10.546 -14.282 1.00 77.31 180 ALA A CA 1
ATOM 1427 C C . ALA A 1 180 ? -1.061 11.032 -14.614 1.00 77.31 180 ALA A C 1
ATOM 1429 O O . ALA A 1 180 ? -1.287 11.770 -15.572 1.00 77.31 180 ALA A O 1
ATOM 1430 N N . MET A 1 181 ? -2.047 10.611 -13.817 1.00 72.12 181 MET A N 1
ATOM 1431 C CA . MET A 1 181 ? -3.457 10.960 -13.998 1.00 72.12 181 MET A CA 1
ATOM 1432 C C . MET A 1 181 ? -3.810 12.118 -13.067 1.00 72.12 181 MET A C 1
ATOM 1434 O O . MET A 1 181 ? -4.514 11.957 -12.063 1.00 72.12 181 MET A O 1
ATOM 1438 N N . SER A 1 182 ? -3.284 13.301 -13.396 1.00 61.69 182 SER A N 1
ATOM 1439 C CA . SER A 1 182 ? -3.691 14.545 -12.740 1.00 61.69 182 SER A CA 1
ATOM 1440 C C . SER A 1 182 ? -5.164 14.860 -13.033 1.00 61.69 182 SER A C 1
ATOM 1442 O O . SER A 1 182 ? -5.805 14.237 -13.883 1.00 61.69 182 SER A O 1
ATOM 1444 N N . THR A 1 183 ? -5.719 15.825 -12.304 1.00 56.31 183 THR A N 1
ATOM 1445 C CA . THR A 1 183 ? -7.037 16.403 -12.608 1.00 56.31 183 THR A CA 1
ATOM 1446 C C . THR A 1 183 ? -7.104 16.910 -14.052 1.00 56.31 183 THR A C 1
ATOM 1448 O O . THR A 1 183 ? -8.078 16.636 -14.744 1.00 56.31 183 THR A O 1
ATOM 1451 N N . ASP A 1 184 ? -6.021 17.514 -14.548 1.00 54.25 184 ASP A N 1
ATOM 1452 C CA . ASP A 1 184 ? -5.935 18.055 -15.911 1.00 54.25 184 ASP A CA 1
ATOM 1453 C C . ASP A 1 184 ? -5.799 16.962 -16.985 1.00 54.25 184 ASP A C 1
ATOM 1455 O O . ASP A 1 184 ? -6.272 17.117 -18.112 1.00 54.25 184 ASP A O 1
ATOM 1459 N N . ALA A 1 185 ? -5.192 15.818 -16.644 1.00 54.69 185 ALA A N 1
ATOM 1460 C CA . ALA A 1 185 ? -5.013 14.702 -17.572 1.00 54.69 185 ALA A CA 1
ATOM 1461 C C . ALA A 1 185 ? -6.352 14.105 -18.043 1.00 54.69 185 ALA A C 1
ATOM 1463 O O . ALA A 1 185 ? -6.446 13.643 -19.179 1.00 54.69 185 ALA A O 1
ATOM 1464 N N . ALA A 1 186 ? -7.395 14.144 -17.204 1.00 54.94 186 ALA A N 1
ATOM 1465 C CA . ALA A 1 186 ? -8.739 13.709 -17.586 1.00 54.94 186 ALA A CA 1
ATOM 1466 C C . ALA A 1 186 ? -9.350 14.627 -18.662 1.00 54.94 186 ALA A C 1
ATOM 1468 O O . ALA A 1 186 ? -9.844 14.128 -19.672 1.00 54.94 186 ALA A O 1
ATOM 1469 N N . CYS A 1 187 ? -9.217 15.950 -18.508 1.00 53.34 187 CYS A N 1
ATOM 1470 C CA . CYS A 1 187 ? -9.660 16.933 -19.504 1.00 53.34 187 CYS A CA 1
ATOM 1471 C C . CYS A 1 187 ? -8.947 16.746 -20.854 1.00 53.34 187 CYS A C 1
ATOM 1473 O O . CYS A 1 187 ? -9.575 16.803 -21.910 1.00 53.34 187 CYS A O 1
ATOM 1475 N N . HIS A 1 188 ? -7.640 16.467 -20.841 1.00 56.44 188 HIS A N 1
ATOM 1476 C CA . HIS A 1 188 ? -6.877 16.214 -22.068 1.00 56.44 188 HIS A CA 1
ATOM 1477 C C . HIS A 1 188 ? -7.228 14.874 -22.741 1.00 56.44 188 HIS A C 1
ATOM 1479 O O . HIS A 1 188 ? -7.263 14.794 -23.970 1.00 56.44 188 HIS A O 1
ATOM 1485 N N . LEU A 1 189 ? -7.514 13.825 -21.959 1.00 57.81 189 LEU A N 1
ATOM 1486 C CA . LEU A 1 189 ? -7.965 12.522 -22.473 1.00 57.81 189 LEU A CA 1
ATOM 1487 C C . LEU A 1 189 ? -9.344 12.590 -23.144 1.00 57.81 189 LEU A C 1
ATOM 1489 O O . LEU A 1 189 ? -9.629 11.768 -24.015 1.00 57.81 189 LEU A O 1
ATOM 1493 N N . GLU A 1 190 ? -10.186 13.544 -22.747 1.00 56.38 190 GLU A N 1
ATOM 1494 C CA . GLU A 1 190 ? -11.474 13.826 -23.384 1.00 56.38 190 GLU A CA 1
ATOM 1495 C C . GLU A 1 190 ? -11.299 14.639 -24.676 1.00 56.38 190 GLU A C 1
ATOM 1497 O O . GLU A 1 190 ? -11.803 14.243 -25.727 1.00 56.38 190 GLU A O 1
ATOM 1502 N N . GLN A 1 191 ? -10.524 15.729 -24.629 1.00 54.81 191 GLN A N 1
ATOM 1503 C CA . GLN A 1 191 ? -10.262 16.593 -25.791 1.00 54.81 191 GLN A CA 1
ATOM 1504 C C . GLN A 1 191 ? -9.625 15.831 -26.961 1.00 54.81 191 GLN A C 1
ATOM 1506 O O . GLN A 1 191 ? -10.000 16.037 -28.113 1.00 54.81 191 GLN A O 1
ATOM 1511 N N . ASN A 1 192 ? -8.707 14.906 -26.670 1.00 52.44 192 ASN A N 1
ATOM 1512 C CA . ASN A 1 192 ? -8.077 14.062 -27.688 1.00 52.44 192 ASN A CA 1
ATOM 1513 C C . ASN A 1 192 ? -9.025 13.017 -28.295 1.00 52.44 192 ASN A C 1
ATOM 1515 O O . ASN A 1 192 ? -8.701 12.448 -29.332 1.00 52.44 192 ASN A O 1
ATOM 1519 N N . ASN A 1 193 ? -10.166 12.739 -27.660 1.00 51.44 193 ASN A N 1
ATOM 1520 C CA . ASN A 1 193 ? -11.151 11.778 -28.153 1.00 51.44 193 ASN A CA 1
ATOM 1521 C C . ASN A 1 193 ? -12.218 12.449 -29.041 1.00 51.44 193 ASN A C 1
ATOM 1523 O O . ASN A 1 193 ? -12.843 11.781 -29.853 1.00 51.44 193 ASN A O 1
ATOM 1527 N N . GLN A 1 194 ? -12.400 13.771 -28.931 1.00 51.88 194 GLN A N 1
ATOM 1528 C CA . GLN A 1 194 ? -13.321 14.553 -29.773 1.00 51.88 194 GLN A CA 1
ATOM 1529 C C . GLN A 1 194 ? -12.765 14.852 -31.179 1.00 51.88 194 GLN A C 1
ATOM 1531 O O . GLN A 1 194 ? -13.492 15.346 -32.036 1.00 51.88 194 GLN A O 1
ATOM 1536 N N . THR A 1 195 ? -11.489 14.558 -31.450 1.00 47.12 195 THR A N 1
ATOM 1537 C CA . THR A 1 195 ? -10.873 14.743 -32.778 1.00 47.12 195 THR A CA 1
ATOM 1538 C C . THR A 1 195 ? -11.056 13.544 -33.714 1.00 47.12 195 THR A C 1
ATOM 1540 O O . THR A 1 195 ? -10.657 13.622 -34.876 1.00 47.12 195 THR A O 1
ATOM 1543 N N . ALA A 1 196 ? -11.689 12.461 -33.251 1.00 43.91 196 ALA A N 1
ATOM 1544 C CA . ALA A 1 196 ? -11.995 11.282 -34.049 1.00 43.91 196 ALA A CA 1
ATOM 1545 C C . ALA A 1 196 ? -13.508 10.981 -34.028 1.00 43.91 196 ALA A C 1
ATOM 1547 O O . ALA A 1 196 ? -14.019 10.366 -33.102 1.00 43.91 196 ALA A O 1
ATOM 1548 N N . ASP A 1 197 ? -14.168 11.374 -35.117 1.00 39.69 197 ASP A N 1
ATOM 1549 C CA . ASP A 1 197 ? -15.472 10.906 -35.614 1.00 39.69 197 ASP A CA 1
ATOM 1550 C C . ASP A 1 197 ? -16.796 11.499 -35.052 1.00 39.69 197 ASP A C 1
ATOM 1552 O O . ASP A 1 197 ? -17.174 11.327 -33.899 1.00 39.69 197 ASP A O 1
ATOM 1556 N N . HIS A 1 198 ? -17.532 12.101 -35.999 1.00 39.53 198 HIS A N 1
ATOM 1557 C CA . HIS A 1 198 ? -18.970 12.405 -36.103 1.00 39.53 198 HIS A CA 1
ATOM 1558 C C . HIS A 1 198 ? -19.700 13.466 -35.233 1.00 39.53 198 HIS A C 1
ATOM 1560 O O . HIS A 1 198 ? -19.731 13.458 -34.007 1.00 3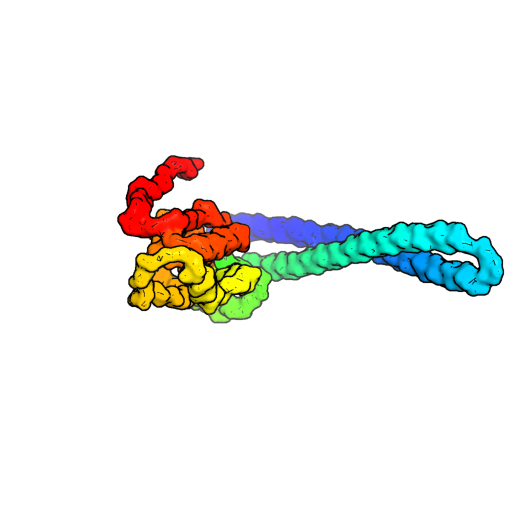9.53 198 HIS A O 1
ATOM 1566 N N . ASP A 1 199 ? -20.408 14.338 -35.975 1.00 41.38 199 ASP A N 1
ATOM 1567 C CA . ASP A 1 199 ? -21.294 15.448 -35.596 1.00 41.38 199 ASP A CA 1
ATOM 1568 C C . ASP A 1 199 ? -22.444 15.082 -34.634 1.00 41.38 199 ASP A C 1
ATOM 1570 O O . ASP A 1 199 ? -23.581 14.838 -35.048 1.00 41.38 199 ASP A O 1
ATOM 1574 N N . VAL A 1 200 ? -22.196 15.177 -33.327 1.00 38.69 200 VAL A N 1
ATOM 1575 C CA . VAL A 1 200 ? -23.232 15.529 -32.343 1.00 38.69 200 VAL A CA 1
ATOM 1576 C C . VAL A 1 200 ? -22.641 16.586 -31.407 1.00 38.69 200 VAL A C 1
ATOM 1578 O O . VAL A 1 200 ? -21.678 16.289 -30.699 1.00 38.69 200 VAL A O 1
ATOM 1581 N N . PRO A 1 201 ? -23.165 17.826 -31.365 1.00 34.00 201 PRO A N 1
ATOM 1582 C CA . PRO A 1 201 ? -22.610 18.864 -30.507 1.00 34.00 201 PRO A CA 1
ATOM 1583 C C . PRO A 1 201 ? -22.997 18.590 -29.045 1.00 34.00 201 PRO A C 1
ATOM 1585 O O . PRO A 1 201 ? -23.981 19.111 -28.530 1.00 34.00 201 PRO A O 1
ATOM 1588 N N . LEU A 1 202 ? -22.195 17.772 -28.358 1.00 40.44 202 LEU A N 1
ATOM 1589 C CA . LEU A 1 202 ? -22.244 17.509 -26.909 1.00 40.44 202 LEU A CA 1
ATOM 1590 C C . LEU A 1 202 ? -21.577 18.629 -26.079 1.00 40.44 202 LEU A C 1
ATOM 1592 O O . LEU A 1 202 ? -21.219 18.447 -24.917 1.00 40.44 202 LEU A O 1
ATOM 1596 N N . SER A 1 203 ? -21.422 19.821 -26.655 1.00 36.03 203 SER A N 1
ATOM 1597 C CA . SER A 1 203 ? -20.547 20.894 -26.170 1.00 36.03 203 SER A CA 1
ATOM 1598 C C . SER A 1 203 ? -21.100 21.727 -25.000 1.00 36.03 203 SER A C 1
ATOM 1600 O O . SER A 1 203 ? -20.767 22.906 -24.900 1.00 36.03 203 SER A O 1
ATOM 1602 N N . ALA A 1 204 ? -21.963 21.185 -24.131 1.00 31.70 204 ALA A N 1
ATOM 1603 C CA . ALA A 1 204 ? -22.614 22.008 -23.100 1.00 31.70 204 ALA A CA 1
ATOM 1604 C C . ALA A 1 204 ? -22.758 21.414 -21.686 1.00 31.70 204 ALA A C 1
ATOM 1606 O O . ALA A 1 204 ? -23.309 22.106 -20.831 1.00 31.70 204 ALA A O 1
ATOM 1607 N N . SER A 1 205 ? -22.288 20.197 -21.364 1.00 35.22 205 SER A N 1
ATOM 1608 C CA . SER A 1 205 ? -22.481 19.701 -19.980 1.00 35.22 205 SER A CA 1
ATOM 1609 C C . SER A 1 205 ? -21.521 18.628 -19.454 1.00 35.22 205 SER A C 1
ATOM 1611 O O . SER A 1 205 ? -21.866 17.905 -18.527 1.00 35.22 205 SER A O 1
ATOM 1613 N N . LEU A 1 206 ? -20.302 18.527 -19.981 1.00 40.25 206 LEU A N 1
ATOM 1614 C CA . LEU A 1 206 ? -19.256 17.708 -19.357 1.00 40.25 206 LEU A CA 1
ATOM 1615 C C . LEU A 1 206 ? -18.277 18.626 -18.619 1.00 40.25 206 LEU A C 1
ATOM 1617 O O . LEU A 1 206 ? -17.129 18.806 -19.004 1.00 40.25 206 LEU A O 1
ATOM 1621 N N . THR A 1 207 ? -18.745 19.272 -17.548 1.00 35.22 207 THR A N 1
ATOM 1622 C CA . THR A 1 207 ? -17.824 19.794 -16.532 1.00 35.22 207 THR A CA 1
ATOM 1623 C C . THR A 1 207 ? -17.232 18.586 -15.825 1.00 35.22 207 THR A C 1
ATOM 1625 O O . THR A 1 207 ? -17.820 18.093 -14.862 1.00 35.22 207 THR A O 1
ATOM 1628 N N . TYR A 1 208 ? -16.104 18.084 -16.329 1.00 45.78 208 TYR A N 1
ATOM 1629 C CA . TYR A 1 208 ? -15.279 17.094 -15.643 1.00 45.78 208 TYR A CA 1
ATOM 1630 C C . TYR A 1 208 ? -14.716 17.741 -14.369 1.00 45.78 208 TYR A C 1
ATOM 1632 O O . TYR A 1 208 ? -13.613 18.279 -14.327 1.00 45.78 208 TYR A O 1
ATOM 1640 N N . GLY A 1 209 ? -15.574 17.795 -13.350 1.00 50.12 209 GLY A N 1
ATOM 1641 C CA . GLY A 1 209 ? -15.330 18.417 -12.064 1.00 50.12 209 GLY A CA 1
ATOM 1642 C C . GLY A 1 209 ? -14.332 17.583 -11.283 1.00 50.12 209 GLY A C 1
ATOM 1643 O O . GLY A 1 209 ? -14.545 16.400 -11.024 1.00 50.12 209 GLY A O 1
ATOM 1644 N N . GLU A 1 210 ? -13.227 18.217 -10.930 1.00 61.56 210 GLU A N 1
ATOM 1645 C CA . GLU A 1 210 ? -12.203 17.729 -10.021 1.00 61.56 210 GLU A CA 1
ATOM 1646 C C . GLU A 1 210 ? -12.809 17.047 -8.782 1.00 61.56 210 GLU A C 1
ATOM 1648 O O . GLU A 1 210 ? -13.300 17.677 -7.847 1.00 61.56 210 GLU A O 1
ATOM 1653 N N . VAL A 1 211 ? -12.781 15.714 -8.752 1.00 70.88 211 VAL A N 1
ATOM 1654 C CA . VAL A 1 211 ? -13.099 14.996 -7.519 1.00 70.88 211 VAL A CA 1
ATOM 1655 C C . VAL A 1 211 ? -11.949 15.219 -6.539 1.00 70.88 211 VAL A C 1
ATOM 1657 O O . VAL A 1 211 ? -10.891 14.582 -6.636 1.00 70.88 211 VAL A O 1
ATOM 1660 N N . ASP A 1 212 ? -12.177 16.118 -5.584 1.00 82.44 212 ASP A N 1
ATOM 1661 C CA . ASP A 1 212 ? -11.314 16.315 -4.427 1.00 82.44 212 ASP A CA 1
ATOM 1662 C C . ASP A 1 212 ? -11.502 15.181 -3.405 1.00 82.44 212 ASP A C 1
ATOM 1664 O O . ASP A 1 212 ? -12.620 14.822 -3.016 1.00 82.44 212 ASP A O 1
ATOM 1668 N N . PHE A 1 213 ? -10.382 14.626 -2.936 1.00 89.12 213 PHE A N 1
ATOM 1669 C CA . PHE A 1 213 ? -10.383 13.554 -1.945 1.00 89.12 213 PHE A CA 1
ATOM 1670 C C . PHE A 1 213 ? -11.058 13.998 -0.644 1.00 89.12 213 PHE A C 1
ATOM 1672 O O . PHE A 1 213 ? -11.834 13.235 -0.065 1.00 89.12 213 PHE A O 1
ATOM 1679 N N . PHE A 1 214 ? -10.782 15.220 -0.175 1.00 89.56 214 PHE A N 1
ATOM 1680 C CA . PHE A 1 214 ? -11.347 15.709 1.082 1.00 89.56 214 PHE A CA 1
ATOM 1681 C C . PHE A 1 214 ? -12.839 16.030 0.955 1.00 89.56 214 PHE A C 1
ATOM 1683 O O . PHE A 1 214 ? -13.583 15.806 1.914 1.00 89.56 214 PHE A O 1
ATOM 1690 N N . GLY A 1 215 ? -13.298 16.449 -0.226 1.00 90.25 215 GLY A N 1
ATOM 1691 C CA . GLY A 1 215 ? -14.714 16.535 -0.577 1.00 90.25 215 GLY A CA 1
ATOM 1692 C C . GLY A 1 215 ? -15.436 15.193 -0.418 1.00 90.25 215 GLY A C 1
ATOM 1693 O O . GLY A 1 215 ? -16.411 15.103 0.333 1.00 90.25 215 GLY A O 1
ATOM 1694 N N . ILE A 1 216 ? -14.914 14.122 -1.030 1.00 92.75 216 ILE A N 1
ATOM 1695 C CA . ILE A 1 216 ? -15.478 12.766 -0.887 1.00 92.75 216 ILE A CA 1
ATOM 1696 C C . ILE A 1 216 ? -15.403 12.275 0.561 1.00 92.75 216 ILE A C 1
ATOM 1698 O O . ILE A 1 216 ? -16.380 11.731 1.078 1.00 92.75 216 ILE A O 1
ATOM 1702 N N . ALA A 1 217 ? -14.282 12.500 1.249 1.00 92.00 217 ALA A N 1
ATOM 1703 C CA . ALA A 1 217 ? -14.133 12.121 2.650 1.00 92.00 217 ALA A CA 1
ATOM 1704 C C . ALA A 1 217 ? -15.179 12.800 3.544 1.00 92.00 217 ALA A C 1
ATOM 1706 O O . ALA A 1 217 ? -15.796 12.144 4.383 1.00 92.00 217 ALA A O 1
ATOM 1707 N N . SER A 1 218 ? -15.416 14.095 3.328 1.00 91.81 218 SER A N 1
ATOM 1708 C CA . SER A 1 218 ? -16.410 14.873 4.070 1.00 91.81 218 SER A CA 1
ATOM 1709 C C . SER A 1 218 ? -17.828 14.377 3.790 1.00 91.81 218 SER A C 1
ATOM 1711 O O . SER A 1 218 ? -18.602 14.169 4.726 1.00 91.81 218 SER A O 1
ATOM 1713 N N . LEU A 1 219 ? -18.154 14.113 2.521 1.00 93.38 219 LEU A N 1
ATOM 1714 C CA . LEU A 1 219 ? -19.449 13.564 2.119 1.00 93.38 219 LEU A CA 1
ATOM 1715 C C . LEU A 1 219 ? -19.719 12.208 2.786 1.00 93.38 219 LEU A C 1
ATOM 1717 O O . LEU A 1 219 ? -20.753 12.022 3.427 1.00 93.38 219 LEU A O 1
ATOM 1721 N N . LEU A 1 220 ? -18.783 11.264 2.683 1.00 92.62 220 LEU A N 1
ATOM 1722 C CA . LEU A 1 220 ? -18.952 9.929 3.259 1.00 92.62 220 LEU A CA 1
ATOM 1723 C C . LEU A 1 220 ? -18.998 9.962 4.794 1.00 92.62 220 LEU A C 1
ATOM 1725 O O . LEU A 1 220 ? -19.759 9.203 5.398 1.00 92.62 220 LEU A O 1
ATOM 1729 N N . ALA A 1 221 ? -18.266 10.879 5.434 1.00 90.56 221 ALA A N 1
ATOM 1730 C CA . ALA A 1 221 ? -18.336 11.079 6.880 1.00 90.56 221 ALA A CA 1
ATOM 1731 C C . ALA A 1 221 ? -19.724 11.559 7.346 1.00 90.56 221 ALA A C 1
ATOM 1733 O O . ALA A 1 221 ? -20.187 11.141 8.413 1.00 90.56 221 ALA A O 1
ATOM 1734 N N . ILE A 1 222 ? -20.405 12.393 6.548 1.00 94.00 222 ILE A N 1
ATOM 1735 C CA . ILE A 1 222 ? -21.789 12.829 6.802 1.00 94.00 222 ILE A CA 1
ATOM 1736 C C . ILE A 1 222 ? -22.764 11.664 6.594 1.00 94.00 222 ILE A C 1
ATOM 1738 O O . ILE A 1 222 ? -23.621 11.421 7.443 1.00 94.00 222 ILE A O 1
ATOM 1742 N N . LEU A 1 223 ? -22.615 10.925 5.489 1.00 93.88 223 LEU A N 1
ATOM 1743 C CA . LEU A 1 223 ? -23.518 9.830 5.120 1.00 93.88 223 LEU A CA 1
ATOM 1744 C C . LEU A 1 223 ? -23.397 8.605 6.036 1.00 93.88 223 LEU A C 1
ATOM 1746 O O . LEU A 1 223 ? -24.372 7.874 6.203 1.00 93.88 223 LEU A O 1
ATOM 1750 N N . ARG A 1 224 ? -22.218 8.382 6.634 1.00 91.00 224 ARG A N 1
ATOM 1751 C CA . ARG A 1 224 ? -21.904 7.232 7.504 1.00 91.00 224 ARG A CA 1
ATOM 1752 C C . ARG A 1 224 ? -22.336 5.895 6.879 1.00 91.00 224 ARG A C 1
ATOM 1754 O O . ARG A 1 224 ? -23.155 5.178 7.469 1.00 91.00 224 ARG A O 1
ATOM 1761 N N . PRO A 1 225 ? -21.814 5.555 5.688 1.00 91.69 225 PRO A N 1
ATOM 1762 C CA . PRO A 1 225 ? -22.227 4.354 4.983 1.00 91.69 225 PRO A CA 1
ATOM 1763 C C . PRO A 1 225 ? -21.873 3.102 5.798 1.00 91.69 225 PRO A C 1
ATOM 1765 O O . PRO A 1 225 ? -20.855 3.041 6.494 1.00 91.69 225 PRO A O 1
ATOM 1768 N N . ARG A 1 226 ? -22.753 2.104 5.744 1.00 89.38 226 ARG A N 1
ATOM 1769 C CA . ARG A 1 226 ? -22.635 0.851 6.496 1.00 89.38 226 ARG A CA 1
ATOM 1770 C C . ARG A 1 226 ? -21.919 -0.219 5.665 1.00 89.38 226 ARG A C 1
ATOM 1772 O O . ARG A 1 226 ? -22.063 -0.225 4.442 1.00 89.38 226 ARG A O 1
ATOM 1779 N N . PRO A 1 227 ? -21.222 -1.170 6.310 1.00 87.25 227 PRO A N 1
ATOM 1780 C CA . PRO A 1 227 ? -20.607 -2.302 5.617 1.00 87.25 227 PRO A CA 1
ATOM 1781 C C . PRO A 1 227 ? -21.600 -3.028 4.698 1.00 87.25 227 PRO A C 1
ATOM 1783 O O . PRO A 1 227 ? -22.754 -3.243 5.073 1.00 87.25 227 PRO A O 1
ATOM 1786 N N . GLY A 1 228 ? -21.162 -3.388 3.491 1.00 85.06 228 GLY A N 1
ATOM 1787 C CA . GLY A 1 228 ? -21.975 -4.074 2.481 1.00 85.06 228 GLY A CA 1
ATOM 1788 C C . GLY A 1 228 ? -22.911 -3.176 1.661 1.00 85.06 228 GLY A C 1
ATOM 1789 O O . GLY A 1 228 ? -23.470 -3.639 0.659 1.00 85.06 228 GLY A O 1
ATOM 1790 N N . GLN A 1 229 ? -23.071 -1.898 2.024 1.00 91.62 229 GLN A N 1
ATOM 1791 C CA . GLN A 1 229 ? -23.750 -0.934 1.156 1.00 91.62 229 GLN A CA 1
ATOM 1792 C C . GLN A 1 229 ? -22.932 -0.662 -0.108 1.00 91.62 229 GLN A C 1
ATOM 1794 O O . GLN A 1 229 ? -21.717 -0.875 -0.141 1.00 91.62 229 GLN A O 1
ATOM 1799 N N . THR A 1 230 ? -23.625 -0.206 -1.149 1.00 90.75 230 THR A N 1
ATOM 1800 C CA . THR A 1 230 ? -23.013 0.106 -2.436 1.00 90.75 230 THR A CA 1
ATOM 1801 C C . THR A 1 230 ? -22.874 1.614 -2.594 1.00 90.75 230 THR A C 1
ATOM 1803 O O . THR A 1 230 ? -23.853 2.342 -2.438 1.00 90.75 230 THR A O 1
ATOM 1806 N N . PHE A 1 231 ? -21.666 2.071 -2.907 1.00 93.38 231 PHE A N 1
ATOM 1807 C CA . PHE A 1 231 ? -21.410 3.410 -3.421 1.00 93.38 231 PHE A CA 1
ATOM 1808 C C . PHE A 1 231 ? -21.358 3.329 -4.948 1.00 93.38 231 PHE A C 1
ATOM 1810 O O . PHE A 1 231 ? -20.580 2.547 -5.503 1.00 93.38 231 PHE A O 1
ATOM 1817 N N . CYS A 1 232 ? -22.207 4.114 -5.605 1.00 92.25 232 CYS A N 1
ATOM 1818 C CA . CYS A 1 232 ? -22.318 4.150 -7.056 1.00 92.25 232 CYS A CA 1
ATOM 1819 C C . CYS A 1 232 ? -21.872 5.515 -7.573 1.00 92.25 232 CYS A C 1
ATOM 1821 O O . CYS A 1 232 ? -22.395 6.531 -7.117 1.00 92.25 232 CYS A O 1
ATOM 1823 N N . ASP A 1 233 ? -20.952 5.519 -8.531 1.00 92.19 233 ASP A N 1
ATOM 1824 C CA . ASP A 1 233 ? -20.461 6.719 -9.201 1.00 92.19 233 ASP A CA 1
ATOM 1825 C C . ASP A 1 233 ? -20.921 6.724 -10.667 1.00 92.19 233 ASP A C 1
ATOM 1827 O O . ASP A 1 233 ? -20.631 5.799 -11.436 1.00 92.19 233 ASP A O 1
ATOM 1831 N N . LEU A 1 234 ? -21.722 7.730 -11.018 1.00 91.12 234 LEU A N 1
ATOM 1832 C CA . LEU A 1 234 ? -22.439 7.825 -12.288 1.00 91.12 234 LEU A CA 1
ATOM 1833 C C . LEU A 1 234 ? -21.681 8.786 -13.206 1.00 91.12 234 LEU A C 1
ATOM 1835 O O . LEU A 1 234 ? -21.843 9.997 -13.089 1.00 91.12 234 LEU A O 1
ATOM 1839 N N . GLY A 1 235 ? -20.847 8.245 -14.095 1.00 89.75 235 GLY A N 1
ATOM 1840 C CA . GLY A 1 235 ? -19.813 9.028 -14.781 1.00 89.75 235 GLY A CA 1
ATOM 1841 C C . GLY A 1 235 ? -18.547 9.116 -13.930 1.00 89.75 235 GLY A C 1
ATOM 1842 O O . GLY A 1 235 ? -18.099 10.202 -13.574 1.00 89.75 235 GLY A O 1
ATOM 1843 N N . HIS A 1 236 ? -18.000 7.956 -13.552 1.00 91.19 236 HIS A N 1
ATOM 1844 C CA . HIS A 1 236 ? -16.893 7.874 -12.589 1.00 91.19 236 HIS A CA 1
ATOM 1845 C C . HIS A 1 236 ? -15.552 8.395 -13.117 1.00 91.19 236 HIS A C 1
ATOM 1847 O O . HIS A 1 236 ? -14.582 8.507 -12.355 1.00 91.19 236 HIS A O 1
ATOM 1853 N N . GLY A 1 237 ? -15.451 8.646 -14.423 1.00 90.62 237 GLY A N 1
ATOM 1854 C CA . GLY A 1 237 ? -14.242 9.094 -15.085 1.00 90.62 237 GLY A CA 1
ATOM 1855 C C . GLY A 1 237 ? -13.038 8.223 -14.799 1.00 90.62 237 GLY A C 1
ATOM 1856 O O . GLY A 1 237 ? -13.077 7.009 -14.957 1.00 90.62 237 GLY A O 1
ATOM 1857 N N . THR A 1 238 ? -11.950 8.837 -14.332 1.00 89.56 238 THR A N 1
ATOM 1858 C CA . THR A 1 238 ? -10.723 8.111 -13.962 1.00 89.56 238 THR A CA 1
ATOM 1859 C C . THR A 1 238 ? -10.857 7.307 -12.659 1.00 89.56 238 THR A C 1
ATOM 1861 O O . THR A 1 238 ? -9.908 6.648 -12.238 1.00 89.56 238 THR A O 1
ATOM 1864 N N . GLY A 1 239 ? -12.026 7.325 -12.009 1.00 91.56 239 GLY A N 1
ATOM 1865 C CA . GLY A 1 239 ? -12.340 6.550 -10.808 1.00 91.56 239 GLY A CA 1
ATOM 1866 C C . GLY A 1 239 ? -11.935 7.218 -9.495 1.00 91.56 239 GLY A C 1
ATOM 1867 O O . GLY A 1 239 ? -11.961 6.572 -8.449 1.00 91.56 239 GLY A O 1
ATOM 1868 N N . ARG A 1 240 ? -11.553 8.500 -9.498 1.00 91.75 240 ARG A N 1
ATOM 1869 C CA . ARG A 1 240 ? -11.050 9.202 -8.300 1.00 91.75 240 ARG A CA 1
ATOM 1870 C C . ARG A 1 240 ? -11.982 9.084 -7.090 1.00 91.75 240 ARG A C 1
ATOM 1872 O O . ARG A 1 240 ? -11.483 8.796 -6.000 1.00 91.75 240 ARG A O 1
ATOM 1879 N N . ALA A 1 241 ? -13.298 9.244 -7.264 1.00 93.06 241 ALA A N 1
ATOM 1880 C CA . ALA A 1 241 ? -14.258 9.109 -6.164 1.00 93.06 241 ALA A CA 1
ATOM 1881 C C . ALA A 1 241 ? -14.385 7.655 -5.696 1.00 93.06 241 ALA A C 1
ATOM 1883 O O . ALA A 1 241 ? -14.352 7.397 -4.493 1.00 93.06 241 ALA A O 1
ATOM 1884 N N . ILE A 1 242 ? -14.440 6.706 -6.638 1.00 93.94 242 ILE A N 1
ATOM 1885 C CA . ILE A 1 242 ? -14.447 5.264 -6.360 1.00 93.94 242 ILE A CA 1
ATOM 1886 C C . ILE A 1 242 ? -13.249 4.869 -5.490 1.00 93.94 242 ILE A C 1
ATOM 1888 O O . ILE A 1 242 ? -13.430 4.264 -4.435 1.00 93.94 242 ILE A O 1
ATOM 1892 N N . PHE A 1 243 ? -12.026 5.249 -5.865 1.00 93.06 243 PHE A N 1
ATOM 1893 C CA . PHE A 1 243 ? -10.830 4.881 -5.100 1.00 93.06 243 PHE A CA 1
ATOM 1894 C C . PHE A 1 243 ? -10.691 5.667 -3.786 1.00 93.06 243 PHE A C 1
ATOM 1896 O O . PHE A 1 243 ? -10.150 5.141 -2.808 1.00 93.06 243 PHE A O 1
ATOM 1903 N N . ALA A 1 244 ? -11.211 6.896 -3.704 1.00 92.75 244 ALA A N 1
ATOM 1904 C CA . ALA A 1 244 ? -11.325 7.606 -2.430 1.00 92.75 244 ALA A CA 1
ATOM 1905 C C . ALA A 1 244 ? -12.275 6.854 -1.478 1.00 92.75 244 ALA A C 1
ATOM 1907 O O . ALA A 1 244 ? -11.903 6.550 -0.344 1.00 92.75 244 ALA A O 1
ATOM 1908 N N . ALA A 1 245 ? -13.454 6.447 -1.958 1.00 93.56 245 ALA A N 1
ATOM 1909 C CA . ALA A 1 245 ? -14.392 5.632 -1.191 1.00 93.56 245 ALA A CA 1
ATOM 1910 C C . ALA A 1 245 ? -13.781 4.276 -0.792 1.00 93.56 245 ALA A C 1
ATOM 1912 O O . ALA A 1 245 ? -13.913 3.868 0.360 1.00 93.56 245 ALA A O 1
ATOM 1913 N N . ALA A 1 246 ? -13.039 3.622 -1.693 1.00 92.38 246 ALA A N 1
ATOM 1914 C CA . ALA A 1 246 ? -12.359 2.349 -1.435 1.00 92.38 246 ALA A CA 1
ATOM 1915 C C . ALA A 1 246 ? -11.332 2.435 -0.304 1.00 92.38 246 ALA A C 1
ATOM 1917 O O . ALA A 1 246 ? -11.245 1.544 0.543 1.00 92.38 246 ALA A O 1
ATOM 1918 N N . THR A 1 247 ? -10.547 3.514 -0.284 1.00 89.75 247 THR A N 1
ATOM 1919 C CA . THR A 1 247 ? -9.505 3.711 0.731 1.00 89.75 247 THR A CA 1
ATOM 1920 C C . THR A 1 247 ? -10.083 4.109 2.090 1.00 89.75 247 THR A C 1
ATOM 1922 O O . THR A 1 247 ? -9.555 3.678 3.117 1.00 89.75 247 THR A O 1
ATOM 1925 N N . LEU A 1 248 ? -11.167 4.888 2.110 1.00 90.94 248 LEU A N 1
ATOM 1926 C CA . LEU A 1 248 ? -11.818 5.366 3.333 1.00 90.94 248 LEU A CA 1
ATOM 1927 C C . LEU A 1 248 ? -12.762 4.323 3.954 1.00 90.94 248 LEU A C 1
ATOM 1929 O O . LEU A 1 248 ? -12.785 4.163 5.173 1.00 90.94 248 LEU A O 1
ATOM 1933 N N . TYR A 1 249 ? -13.512 3.590 3.128 1.00 91.19 249 TYR A N 1
ATOM 1934 C CA . TYR A 1 249 ? -14.545 2.640 3.546 1.00 91.19 249 TYR A CA 1
ATOM 1935 C C . TYR A 1 249 ? -14.392 1.298 2.804 1.00 91.19 249 TYR A C 1
ATOM 1937 O O . TYR A 1 249 ? -15.205 0.955 1.944 1.00 91.19 249 TYR A O 1
ATOM 1945 N N . PRO A 1 250 ? -13.386 0.480 3.164 1.00 88.81 250 PRO A N 1
ATOM 1946 C CA . PRO A 1 250 ? -13.036 -0.753 2.442 1.00 88.81 250 PRO A CA 1
ATOM 1947 C C . PRO A 1 250 ? -14.097 -1.868 2.508 1.00 88.81 250 PRO A C 1
ATOM 1949 O O . PRO A 1 250 ? -13.933 -2.921 1.896 1.00 88.81 250 PRO A O 1
ATOM 1952 N N . GLU A 1 251 ? -15.162 -1.671 3.286 1.00 87.38 251 GLU A N 1
ATOM 1953 C CA . GLU A 1 251 ? -16.279 -2.611 3.420 1.00 87.38 251 GLU A CA 1
ATOM 1954 C C . GLU A 1 251 ? -17.470 -2.257 2.513 1.00 87.38 251 GLU A C 1
ATOM 1956 O O . GLU A 1 251 ? -18.484 -2.956 2.545 1.00 87.38 251 GLU A O 1
ATOM 1961 N N . LEU A 1 252 ? -17.372 -1.186 1.717 1.00 90.19 252 LEU A N 1
ATOM 1962 C CA . LEU A 1 252 ? -18.367 -0.864 0.696 1.00 90.19 252 LEU A CA 1
ATOM 1963 C C . LEU A 1 252 ? -18.140 -1.681 -0.570 1.00 90.19 252 LEU A C 1
ATOM 1965 O O . LEU A 1 252 ? -17.010 -1.998 -0.941 1.00 90.19 252 LEU A O 1
ATOM 1969 N N . ARG A 1 253 ? -19.244 -1.967 -1.256 1.00 91.19 253 ARG A N 1
ATOM 1970 C CA . ARG A 1 253 ? -19.228 -2.341 -2.669 1.00 91.19 253 ARG A CA 1
ATOM 1971 C C . ARG A 1 253 ? -19.170 -1.061 -3.486 1.00 91.19 253 ARG A C 1
ATOM 1973 O O . ARG A 1 253 ? -19.867 -0.103 -3.166 1.00 91.19 253 ARG A O 1
ATOM 1980 N N . LEU A 1 254 ? -18.348 -1.031 -4.517 1.00 93.00 254 LEU A N 1
ATOM 1981 C CA . LEU A 1 254 ? -18.094 0.166 -5.303 1.00 93.00 254 LEU A CA 1
ATOM 1982 C C . LEU A 1 254 ? -18.414 -0.131 -6.755 1.00 93.00 254 LEU A C 1
ATOM 1984 O O . LEU A 1 254 ? -17.885 -1.087 -7.317 1.00 93.00 254 LEU A O 1
ATOM 1988 N N . MET A 1 255 ? -19.282 0.676 -7.352 1.00 92.06 255 MET A N 1
ATOM 1989 C CA . MET A 1 255 ? -19.649 0.533 -8.755 1.00 92.06 255 MET A CA 1
ATOM 1990 C C . MET A 1 255 ? -19.488 1.859 -9.479 1.00 92.06 255 MET A C 1
ATOM 1992 O O . MET A 1 255 ? -20.026 2.868 -9.036 1.00 92.06 255 MET A O 1
ATOM 1996 N N . GLY A 1 256 ? -18.759 1.848 -10.587 1.00 92.06 256 GLY A N 1
ATOM 1997 C CA . GLY A 1 256 ? -18.609 2.996 -11.471 1.00 92.06 256 GLY A CA 1
ATOM 1998 C C . GLY A 1 256 ? -19.064 2.640 -12.878 1.00 92.06 256 GLY A C 1
ATOM 1999 O O . GLY A 1 256 ? -18.674 1.596 -13.401 1.00 92.06 256 GLY A O 1
ATOM 2000 N N . ILE A 1 257 ? -19.848 3.516 -13.501 1.00 92.38 257 ILE A N 1
ATOM 2001 C CA . ILE A 1 257 ? -20.135 3.471 -14.941 1.00 92.38 257 ILE A CA 1
ATOM 2002 C C . ILE A 1 257 ? -19.542 4.707 -15.607 1.00 92.38 257 ILE A C 1
ATOM 2004 O O . ILE A 1 257 ? -19.574 5.787 -15.021 1.00 92.38 257 ILE A O 1
ATOM 2008 N N . GLU A 1 258 ? -18.895 4.532 -16.753 1.00 91.56 258 GLU A N 1
ATOM 2009 C CA . GLU A 1 258 ? -18.285 5.618 -17.521 1.00 91.56 258 GLU A CA 1
ATOM 2010 C C . GLU A 1 258 ? -18.595 5.434 -19.002 1.00 91.56 258 GLU A C 1
ATOM 2012 O O . GLU A 1 258 ? -18.482 4.322 -19.521 1.00 91.56 258 GLU A O 1
ATOM 2017 N N . LEU A 1 259 ? -18.971 6.527 -19.665 1.00 89.62 259 LEU A N 1
ATOM 2018 C CA . LEU A 1 259 ? -19.322 6.547 -21.081 1.00 89.62 259 LEU A CA 1
ATOM 2019 C C . LEU A 1 259 ? -18.071 6.698 -21.957 1.00 89.62 259 LEU A C 1
ATOM 2021 O O . LEU A 1 259 ? -17.943 6.030 -22.985 1.00 89.62 259 LEU A O 1
ATOM 2025 N N . VAL A 1 260 ? -17.136 7.559 -21.548 1.00 87.50 260 VAL A N 1
ATOM 2026 C CA . VAL A 1 260 ? -15.949 7.928 -22.322 1.00 87.50 260 VAL A CA 1
ATOM 2027 C C . VAL A 1 260 ? -14.893 6.812 -22.247 1.00 87.50 260 VAL A C 1
ATOM 2029 O O . VAL A 1 260 ? -14.335 6.561 -21.173 1.00 87.50 260 VAL A O 1
ATOM 2032 N N . PRO A 1 261 ? -14.538 6.161 -23.377 1.00 88.12 261 PRO A N 1
ATOM 2033 C CA . PRO A 1 261 ? -13.616 5.023 -23.375 1.00 88.12 261 PRO A CA 1
ATOM 2034 C C . PRO A 1 261 ? -12.243 5.329 -22.764 1.00 88.12 261 PRO A C 1
ATOM 2036 O O . PRO A 1 261 ? -11.712 4.528 -21.996 1.00 88.12 261 PRO A O 1
ATOM 2039 N N . SER A 1 262 ? -11.658 6.495 -23.061 1.00 85.00 262 SER A N 1
ATOM 2040 C CA . SER A 1 262 ? -10.326 6.870 -22.562 1.00 85.00 262 SER A CA 1
ATOM 2041 C C . SER A 1 262 ? -10.282 6.992 -21.032 1.00 85.00 262 SER A C 1
ATOM 2043 O O . SER A 1 262 ? -9.292 6.596 -20.407 1.00 85.00 262 SER A O 1
ATOM 2045 N N . LEU A 1 263 ? -11.371 7.464 -20.423 1.00 88.06 263 LEU A N 1
ATOM 2046 C CA . LEU A 1 263 ? -11.507 7.640 -18.978 1.00 88.06 263 LEU A CA 1
ATOM 2047 C C . LEU A 1 263 ? -11.818 6.316 -18.278 1.00 88.06 263 LEU A C 1
ATOM 2049 O O . LEU A 1 263 ? -11.192 6.008 -17.264 1.00 88.06 263 LEU A O 1
ATOM 2053 N N . TYR A 1 264 ? -12.645 5.467 -18.892 1.00 92.38 264 TYR A N 1
ATOM 2054 C CA . TYR A 1 264 ? -12.814 4.080 -18.457 1.00 92.38 264 TYR A CA 1
ATOM 2055 C C . TYR A 1 264 ? -11.488 3.300 -18.478 1.00 92.38 264 TYR A C 1
ATOM 2057 O O . TYR A 1 264 ? -11.130 2.616 -17.519 1.00 92.38 264 TYR A O 1
ATOM 2065 N N . HIS A 1 265 ? -10.697 3.411 -19.547 1.00 91.00 265 HIS A N 1
ATOM 2066 C CA . HIS A 1 265 ? -9.391 2.752 -19.603 1.00 91.00 265 HIS A CA 1
ATOM 2067 C C . HIS A 1 265 ? -8.426 3.296 -18.544 1.00 91.00 265 HIS A C 1
ATOM 2069 O O . HIS A 1 265 ? -7.636 2.537 -17.980 1.00 91.00 265 HIS A O 1
ATOM 2075 N N . ALA A 1 266 ? -8.493 4.592 -18.241 1.00 90.00 266 ALA A N 1
ATOM 2076 C CA . ALA A 1 266 ? -7.738 5.195 -17.151 1.00 90.00 266 ALA A CA 1
ATOM 2077 C C . ALA A 1 266 ? -8.143 4.629 -15.776 1.00 90.00 266 ALA A C 1
ATOM 2079 O O . ALA A 1 266 ? -7.268 4.229 -15.004 1.00 90.00 266 ALA A O 1
ATOM 2080 N N . SER A 1 267 ? -9.442 4.505 -15.489 1.00 92.12 267 SER A N 1
ATOM 2081 C CA . SER A 1 267 ? -9.922 3.916 -14.232 1.00 92.12 267 SER A CA 1
ATOM 2082 C C . SER A 1 267 ? -9.593 2.425 -14.112 1.00 92.12 267 SER A C 1
ATOM 2084 O O . SER A 1 267 ? -9.260 1.950 -13.026 1.00 92.12 267 SER A O 1
ATOM 2086 N N . ARG A 1 268 ? -9.575 1.689 -15.231 1.00 93.50 268 ARG A N 1
ATOM 2087 C CA . ARG A 1 268 ? -9.080 0.306 -15.291 1.00 93.50 268 ARG A CA 1
ATOM 2088 C C . ARG A 1 268 ? -7.600 0.196 -14.930 1.00 93.50 268 ARG A C 1
ATOM 2090 O O . ARG A 1 268 ? -7.264 -0.640 -14.100 1.00 93.50 268 ARG A O 1
ATOM 2097 N N . ARG A 1 269 ? -6.734 1.068 -15.460 1.00 91.88 269 ARG A N 1
ATOM 2098 C CA . ARG A 1 269 ? -5.312 1.100 -15.060 1.00 91.88 269 ARG A CA 1
ATOM 2099 C C . ARG A 1 269 ? -5.137 1.416 -13.575 1.00 91.88 269 ARG A C 1
ATOM 2101 O O . ARG A 1 269 ? -4.280 0.818 -12.925 1.00 91.88 269 ARG A O 1
ATOM 2108 N N . ALA A 1 270 ? -5.955 2.325 -13.036 1.00 91.06 270 ALA A N 1
ATOM 2109 C CA . ALA A 1 270 ? -5.988 2.588 -11.599 1.00 91.06 270 ALA A CA 1
ATOM 2110 C C . ALA A 1 270 ? -6.377 1.336 -10.809 1.00 91.06 270 ALA A C 1
ATOM 2112 O O . ALA A 1 270 ? -5.705 1.014 -9.836 1.00 91.06 270 ALA A O 1
ATOM 2113 N N . LEU A 1 271 ? -7.397 0.595 -11.252 1.00 92.44 271 LEU A N 1
ATOM 2114 C CA . LEU A 1 271 ? -7.809 -0.654 -10.609 1.00 92.44 271 LEU A CA 1
ATOM 2115 C C . LEU A 1 271 ? -6.697 -1.707 -10.632 1.00 92.44 271 LEU A C 1
ATOM 2117 O O . LEU A 1 271 ? -6.435 -2.328 -9.606 1.00 92.44 271 LEU A O 1
ATOM 2121 N N . ASP A 1 272 ? -6.026 -1.872 -11.771 1.00 90.62 272 ASP A N 1
ATOM 2122 C CA . ASP A 1 272 ? -4.943 -2.848 -11.931 1.00 90.62 272 ASP A CA 1
ATOM 2123 C C . ASP A 1 272 ? -3.716 -2.494 -11.062 1.00 90.62 272 ASP A C 1
ATOM 2125 O O . ASP A 1 272 ? -2.991 -3.380 -10.616 1.00 90.62 272 ASP A O 1
ATOM 2129 N N . SER A 1 273 ? -3.519 -1.204 -10.764 1.00 87.62 273 SER A N 1
ATOM 2130 C CA . SER A 1 273 ? -2.443 -0.695 -9.894 1.00 87.62 273 SER A CA 1
ATOM 2131 C C . SER A 1 273 ? -2.854 -0.571 -8.416 1.00 87.62 273 SER A C 1
ATOM 2133 O O . SER A 1 273 ? -2.060 -0.137 -7.579 1.00 87.62 273 SER A O 1
ATOM 2135 N N . TYR A 1 274 ? -4.101 -0.899 -8.066 1.00 85.31 274 TYR A N 1
ATOM 2136 C CA . TYR A 1 274 ? -4.652 -0.656 -6.734 1.00 85.31 274 TYR A CA 1
ATOM 2137 C C . TYR A 1 274 ? -4.285 -1.768 -5.738 1.00 85.31 274 TYR A C 1
ATOM 2139 O O . TYR A 1 274 ? -4.971 -2.781 -5.607 1.00 85.31 274 TYR A O 1
ATOM 2147 N N . GLU A 1 275 ? -3.223 -1.548 -4.961 1.00 73.94 275 GLU A N 1
ATOM 2148 C CA . GLU A 1 275 ? -2.702 -2.497 -3.960 1.00 73.94 275 GLU A CA 1
ATOM 2149 C C . GLU A 1 275 ? -3.391 -2.404 -2.579 1.00 73.94 275 GLU A C 1
ATOM 2151 O O . GLU A 1 275 ? -2.753 -2.261 -1.531 1.00 73.94 275 GLU A O 1
ATOM 2156 N N . MET A 1 276 ? -4.719 -2.469 -2.534 1.00 67.62 276 MET A N 1
ATOM 2157 C CA . MET A 1 276 ? -5.485 -2.429 -1.277 1.00 67.62 276 MET A CA 1
ATOM 2158 C C . MET A 1 276 ? -6.270 -3.729 -1.075 1.00 67.62 276 MET A C 1
ATOM 2160 O O . MET A 1 276 ? -6.495 -4.456 -2.032 1.00 67.62 276 MET A O 1
ATOM 2164 N N . PRO A 1 277 ? -6.667 -4.093 0.162 1.00 58.66 277 PRO A N 1
ATOM 2165 C CA . PRO A 1 277 ? -6.962 -5.490 0.502 1.00 58.66 277 PRO A CA 1
ATOM 2166 C C . PRO A 1 277 ? -8.187 -6.114 -0.190 1.00 58.66 277 PRO A C 1
ATOM 2168 O O . PRO A 1 277 ? -8.336 -7.333 -0.122 1.00 58.66 277 PRO A O 1
ATOM 2171 N N . HIS A 1 278 ? -9.056 -5.327 -0.837 1.00 66.88 278 HIS A N 1
ATOM 2172 C CA . HIS A 1 278 ? -10.336 -5.806 -1.378 1.00 66.88 278 HIS A CA 1
ATOM 2173 C C . HIS A 1 278 ? -10.694 -5.201 -2.756 1.00 66.88 278 HIS A C 1
ATOM 2175 O O . HIS A 1 278 ? -11.762 -4.604 -2.896 1.00 66.88 278 HIS A O 1
ATOM 2181 N N . PRO A 1 279 ? -9.858 -5.361 -3.805 1.00 63.72 279 PRO A N 1
ATOM 2182 C CA . PRO A 1 279 ? -10.163 -4.821 -5.136 1.00 63.72 279 PRO A CA 1
ATOM 2183 C C . PRO A 1 279 ? -11.380 -5.514 -5.769 1.00 63.72 279 PRO A C 1
ATOM 2185 O O . PRO A 1 279 ? -12.065 -4.936 -6.601 1.00 63.72 279 PRO A O 1
ATOM 2188 N N . GLN A 1 280 ? -11.703 -6.728 -5.309 1.00 65.81 280 GLN A N 1
ATOM 2189 C CA . GLN A 1 280 ? -12.856 -7.522 -5.746 1.00 65.81 280 GLN A CA 1
ATOM 2190 C C . GLN A 1 280 ? -14.209 -6.849 -5.462 1.00 65.81 280 GLN A C 1
ATOM 2192 O O . GLN A 1 280 ? -15.222 -7.259 -6.017 1.00 65.81 280 GLN A O 1
ATOM 2197 N N . HIS A 1 281 ? -14.244 -5.828 -4.602 1.00 84.38 281 HIS A N 1
ATOM 2198 C CA . HIS A 1 281 ? -15.457 -5.059 -4.330 1.00 84.38 281 HIS A CA 1
ATOM 2199 C C . HIS A 1 281 ? -15.652 -3.877 -5.289 1.00 84.38 281 HIS A C 1
ATOM 2201 O O . HIS A 1 281 ? -16.637 -3.159 -5.138 1.00 84.38 281 HIS A O 1
ATOM 2207 N N . ILE A 1 282 ? -14.739 -3.663 -6.243 1.00 92.31 282 ILE A N 1
ATOM 2208 C CA . ILE A 1 282 ? -14.802 -2.577 -7.223 1.00 92.31 282 ILE A CA 1
ATOM 2209 C C . ILE A 1 282 ? -15.223 -3.138 -8.580 1.00 92.31 282 ILE A C 1
ATOM 2211 O O . ILE A 1 282 ? -14.513 -3.942 -9.182 1.00 92.31 282 ILE A O 1
ATOM 2215 N N . GLN A 1 283 ? -16.359 -2.669 -9.086 1.00 91.50 283 GLN A N 1
ATOM 2216 C CA . GLN A 1 283 ? -16.856 -2.979 -10.419 1.00 91.50 283 GLN A CA 1
ATOM 2217 C C . GLN A 1 283 ? -16.855 -1.712 -11.273 1.00 91.50 283 GLN A C 1
ATOM 2219 O O . GLN A 1 283 ? -17.568 -0.755 -10.984 1.00 91.50 283 GLN A O 1
ATOM 2224 N N . LEU A 1 284 ? -16.054 -1.716 -12.337 1.00 92.50 284 LEU A N 1
ATOM 2225 C CA . LEU A 1 284 ? -15.987 -0.625 -13.306 1.00 92.50 284 LEU A CA 1
ATOM 2226 C C . LEU A 1 284 ? -16.580 -1.098 -14.628 1.00 92.50 284 LEU A C 1
ATOM 2228 O O . LEU A 1 284 ? -16.112 -2.085 -15.205 1.00 92.50 284 LEU A O 1
ATOM 2232 N N . VAL A 1 285 ? -17.590 -0.383 -15.105 1.00 91.56 285 VAL A N 1
ATOM 2233 C CA . VAL A 1 285 ? -18.324 -0.673 -16.335 1.00 91.56 285 VAL A CA 1
ATOM 2234 C C . VAL A 1 285 ? -18.078 0.442 -17.344 1.00 91.56 285 VAL A C 1
ATOM 2236 O O . VAL A 1 285 ? -18.178 1.623 -17.012 1.00 91.56 285 VAL A O 1
ATOM 2239 N N . HIS A 1 286 ? -17.783 0.053 -18.583 1.00 92.81 286 HIS A N 1
ATOM 2240 C CA . HIS A 1 286 ? -17.877 0.948 -19.731 1.00 92.81 286 HIS A CA 1
ATOM 2241 C C . HIS A 1 286 ? -19.294 0.857 -20.286 1.00 92.81 286 HIS A C 1
ATOM 2243 O O . HIS A 1 286 ? -19.738 -0.236 -20.638 1.00 92.81 286 HIS A O 1
ATOM 2249 N N . GLY A 1 287 ? -20.024 1.966 -20.307 1.00 89.19 287 GLY A N 1
ATOM 2250 C CA . GLY A 1 287 ? -21.410 1.958 -20.753 1.00 89.19 287 GLY A CA 1
ATOM 2251 C C . GLY A 1 287 ? -22.114 3.296 -20.590 1.00 89.19 287 GLY A C 1
ATOM 2252 O O . GLY A 1 287 ? -21.638 4.202 -19.911 1.00 89.19 287 GLY A O 1
ATOM 2253 N N . ASP A 1 288 ? -23.283 3.390 -21.211 1.00 87.62 288 ASP A N 1
ATOM 2254 C CA . ASP A 1 288 ? -24.176 4.534 -21.090 1.00 87.62 288 ASP A CA 1
ATOM 2255 C C . ASP A 1 288 ? -25.163 4.299 -19.941 1.00 87.62 288 ASP A C 1
ATOM 2257 O O . ASP A 1 288 ? -25.956 3.357 -19.959 1.00 87.62 288 ASP A O 1
ATOM 2261 N N . LEU A 1 289 ? -25.127 5.181 -18.942 1.00 85.31 289 LEU A N 1
ATOM 2262 C CA . LEU A 1 289 ? -26.011 5.142 -17.777 1.00 85.31 289 LEU A CA 1
ATOM 2263 C C . LEU A 1 289 ? -27.502 5.100 -18.145 1.00 85.31 289 LEU A C 1
ATOM 2265 O O . LEU A 1 289 ? -28.300 4.555 -17.384 1.00 85.31 289 LEU A O 1
ATOM 2269 N N . THR A 1 290 ? -27.886 5.688 -19.277 1.00 84.69 290 THR A N 1
ATOM 2270 C CA . THR A 1 290 ? -29.287 5.790 -19.704 1.00 84.69 290 THR A CA 1
ATOM 2271 C C . THR A 1 290 ? -29.824 4.503 -20.327 1.00 84.69 290 THR A C 1
ATOM 2273 O O . THR A 1 290 ? -31.040 4.331 -20.401 1.00 84.69 290 THR A O 1
ATOM 2276 N N . THR A 1 291 ? -28.942 3.589 -20.746 1.00 81.50 291 THR A N 1
ATOM 2277 C CA . THR A 1 291 ? -29.313 2.338 -21.433 1.00 81.50 291 THR A CA 1
ATOM 2278 C C . THR A 1 291 ? -28.839 1.080 -20.714 1.00 81.50 291 THR A C 1
ATOM 2280 O O . THR A 1 291 ? -29.319 -0.014 -21.002 1.00 81.50 291 THR A O 1
ATOM 2283 N N . PHE A 1 292 ? -27.897 1.203 -19.784 1.00 72.69 292 PHE A N 1
ATOM 2284 C CA . PHE A 1 292 ? -27.348 0.067 -19.064 1.00 72.69 292 PHE A CA 1
ATOM 2285 C C . PHE A 1 292 ? -28.299 -0.378 -17.937 1.00 72.69 292 PHE A C 1
ATOM 2287 O O . PHE A 1 292 ? -28.552 0.383 -17.011 1.00 72.69 292 PHE A O 1
ATOM 2294 N N . ASP A 1 293 ? -28.787 -1.624 -17.966 1.00 69.69 293 ASP A N 1
ATOM 2295 C CA . ASP A 1 293 ? -29.752 -2.193 -16.997 1.00 69.69 293 ASP A CA 1
ATOM 2296 C C . ASP A 1 293 ? -29.106 -2.639 -15.658 1.00 69.69 293 ASP A C 1
ATOM 2298 O O . ASP A 1 293 ? -29.356 -3.724 -15.121 1.00 69.69 293 ASP A O 1
ATOM 2302 N N . TRP A 1 294 ? -28.229 -1.817 -15.081 1.00 65.75 294 TRP A N 1
ATOM 2303 C CA . TRP A 1 294 ? -27.462 -2.160 -13.872 1.00 65.75 294 TRP A CA 1
ATOM 2304 C C . TRP A 1 294 ? -28.273 -2.307 -12.584 1.00 65.75 294 TRP A C 1
ATOM 2306 O O . TRP A 1 294 ? -27.843 -3.007 -11.668 1.00 65.75 294 TRP A O 1
ATOM 2316 N N . TRP A 1 295 ? -29.449 -1.686 -12.492 1.00 58.03 295 TRP A N 1
ATOM 2317 C CA . TRP A 1 295 ? -30.313 -1.777 -11.308 1.00 58.03 295 TRP A CA 1
ATOM 2318 C C . TRP A 1 295 ? -30.849 -3.199 -11.056 1.00 58.03 295 TRP A C 1
ATOM 2320 O O . TRP A 1 295 ? -31.269 -3.496 -9.936 1.00 58.03 295 TRP A O 1
ATOM 2330 N N . TYR A 1 296 ? -30.803 -4.090 -12.057 1.00 51.91 296 TYR A N 1
ATOM 2331 C CA . TYR A 1 296 ? -31.175 -5.505 -11.925 1.00 51.91 296 TYR A CA 1
ATOM 2332 C C . TYR A 1 296 ? -29.986 -6.438 -11.669 1.00 51.91 296 TYR A C 1
ATOM 2334 O O . TYR A 1 296 ? -30.171 -7.540 -11.148 1.00 51.91 296 TYR A O 1
ATOM 2342 N N . ALA A 1 297 ? -28.763 -6.004 -11.977 1.00 48.38 297 ALA A N 1
ATOM 2343 C CA . ALA A 1 297 ? -27.545 -6.770 -11.752 1.00 48.38 297 ALA A CA 1
ATOM 2344 C C . ALA A 1 297 ? -27.077 -6.622 -10.294 1.00 48.38 297 ALA A C 1
ATOM 2346 O O . ALA A 1 297 ? -26.007 -6.089 -10.008 1.00 48.38 297 ALA A O 1
ATOM 2347 N N . GLN A 1 298 ? -27.883 -7.083 -9.332 1.00 50.22 298 GLN A N 1
ATOM 2348 C CA . GLN A 1 298 ? -27.334 -7.320 -8.001 1.00 50.22 298 GLN A CA 1
ATOM 2349 C C . GLN A 1 298 ? -26.344 -8.487 -8.085 1.00 50.22 298 GLN A C 1
ATOM 2351 O O . GLN A 1 298 ? -26.677 -9.512 -8.687 1.00 50.22 298 GLN A O 1
ATOM 2356 N N . PRO A 1 299 ? -25.159 -8.397 -7.452 1.00 46.94 299 PRO A N 1
ATOM 2357 C CA . PRO A 1 299 ? -24.362 -9.583 -7.198 1.00 46.94 299 PRO A CA 1
ATOM 2358 C C . PRO A 1 299 ? -25.267 -10.559 -6.453 1.00 46.94 299 PRO A C 1
ATOM 2360 O O . PRO A 1 299 ? -25.831 -10.200 -5.414 1.00 46.94 299 PRO A O 1
ATOM 2363 N N . SER A 1 300 ? -25.456 -11.757 -7.001 1.00 41.50 300 SER A N 1
ATOM 2364 C CA . SER A 1 300 ? -26.174 -12.820 -6.310 1.00 41.50 300 SER A CA 1
ATOM 2365 C C . SER A 1 300 ? -25.642 -12.914 -4.881 1.00 41.50 300 SER A C 1
ATOM 2367 O O . SER A 1 300 ? -24.437 -13.052 -4.688 1.00 41.50 300 SER A O 1
ATOM 2369 N N . LEU A 1 301 ? -26.540 -12.871 -3.897 1.00 40.50 301 LEU A N 1
ATOM 2370 C CA . LEU A 1 301 ? -26.305 -13.096 -2.460 1.00 40.50 301 LEU A CA 1
ATOM 2371 C C . LEU A 1 301 ? -25.677 -14.473 -2.126 1.00 40.50 301 LEU A C 1
ATOM 2373 O O . LEU A 1 301 ? -25.699 -14.907 -0.978 1.00 40.50 301 LEU A O 1
ATOM 2377 N N . ALA A 1 302 ? -25.136 -15.188 -3.110 1.00 35.66 302 ALA A N 1
ATOM 2378 C CA . ALA A 1 302 ? -24.576 -16.513 -2.963 1.00 35.66 302 ALA A CA 1
ATOM 2379 C C . ALA A 1 302 ? -23.062 -16.443 -2.708 1.00 35.66 302 ALA A C 1
ATOM 2381 O O . ALA A 1 302 ? -22.314 -15.899 -3.515 1.00 35.66 302 ALA A O 1
ATOM 2382 N N . ALA A 1 303 ? -22.655 -17.092 -1.613 1.00 33.88 303 ALA A N 1
ATOM 2383 C CA . ALA A 1 303 ? -21.289 -17.425 -1.197 1.00 33.88 303 ALA A CA 1
ATOM 2384 C C . ALA A 1 303 ? -20.543 -16.415 -0.304 1.00 33.88 303 ALA A C 1
ATOM 2386 O O . ALA A 1 303 ? -19.429 -16.003 -0.607 1.00 33.88 303 ALA A O 1
ATOM 2387 N N . ILE A 1 304 ? -21.099 -16.138 0.881 1.00 32.84 304 ILE A N 1
ATOM 2388 C CA . ILE A 1 304 ? -20.287 -16.065 2.108 1.00 32.84 304 ILE A CA 1
ATOM 2389 C C . ILE A 1 304 ? -21.022 -16.874 3.190 1.00 32.84 304 ILE A C 1
ATOM 2391 O O . ILE A 1 304 ? -21.896 -16.352 3.881 1.00 32.84 304 ILE A O 1
ATOM 2395 N N . HIS A 1 305 ? -20.692 -18.163 3.282 1.00 33.84 305 HIS A N 1
ATOM 2396 C CA . HIS A 1 305 ? -20.921 -19.009 4.455 1.00 33.84 305 HIS A CA 1
ATOM 2397 C C . HIS A 1 305 ? -19.562 -19.413 5.018 1.00 33.84 305 HIS A C 1
ATOM 2399 O O . HIS A 1 305 ? -18.673 -19.726 4.194 1.00 33.84 305 HIS A O 1
#

Radius of gyration: 29.45 Å; chains: 1; bounding box: 87×41×72 Å

Sequence (305 aa):
MQKAAALSILCHALLDKKMEFCRVHTVFAAKQLLHAQALVDECQERLVVLDELLSDLYDNEHDVSGEIGAMLDEQAQEEATYQTLTAAVSAHKALLQRLVHKKVRLKYFHRMIDSSSLTWLLQVAATLPRPEKRALKEMLLRQDARLNSMQCVDDVHRVVTIAAVSHAFKAWYSLFDALAMSTDAACHLEQNNQTADHDVPLSASLTYGEVDFFGIASLLAILRPRPGQTFCDLGHGTGRAIFAAATLYPELRLMGIELVPSLYHASRRALDSYEMPHPQHIQLVHGDLTTFDWWYAQPSLAAIH

pLDDT: mean 81.02, std 15.89, range [31.7, 94.62]

Foldseek 3Di:
DVVLVVVLVVLLVVLVVLLVVLVVVLVVLVVQLVVLVVVLVVLVVVLVVLVVVLVVLVPDPDPCVVVNVVSVVVNVVSVVVNVVSVVVSVVSVVVNVVSVLSNVLSVLVSVCSPPPLVVVLVVLLVVDDPLLVVQSVVCSSVVPVQSVPDDDSVSSVVVSLVSSLVVLVVLLCCLCVVLVNDLVNLVVLVVVVVVDDDDDCPPDDPPSDDDDLVVLVVVCVVVV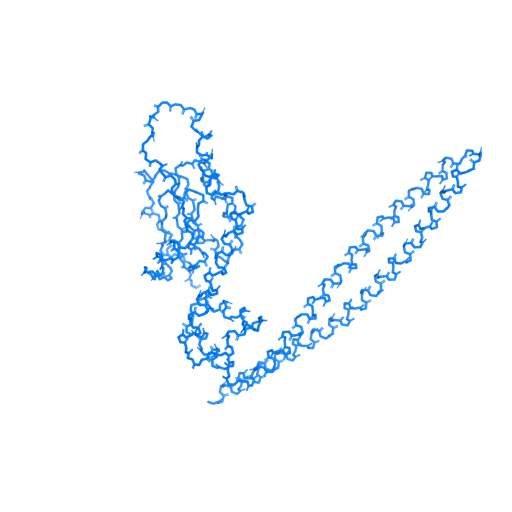DDFAAEDEAEQCFLVSSVSSCCSNPVRYQYEYEHARPSRLVNVVSSLVSRPDDCSVSYHYHHDDPVPDPVVPPDPPPPDDD

Organism: NCBI:txid157072